Protein AF-A0AA90QRW7-F1 (afdb_monomer)

Sequence (206 aa):
MTIEFDPIDYAQQLESAGVARNQADVHAKALNEVASEGVSTSDRLQMKNDLQCDIHQSEERLTAQIDLAKTKLGAELQTFRAESSAKIDLLDAKIEGFRTDLSAKIDRVRTDLSAKIGLLDAKGEGVRIDLTAKIDGVRIDLTAKIDGLRADLTAKIDGLRADLNAKIEIMAADLRSVKD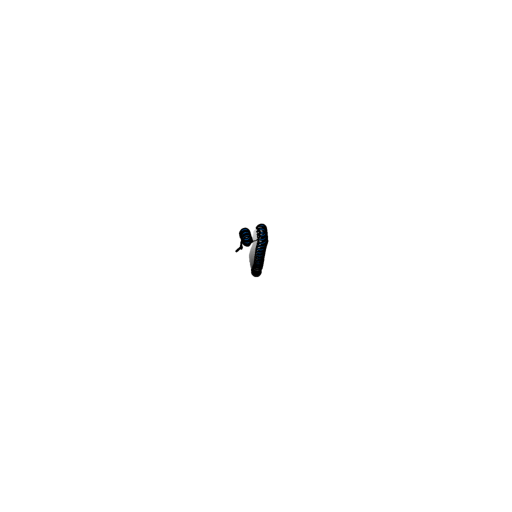ALAMHRWVLGLLIVMNGAILARVYFP

Nearest PDB structures (foldseek):
  3ja6-assembly1_H  TM=4.638E-01  e=7.352E+00  Escherichia coli

Mean predicted aligned error: 12.42 Å

Structure (mmCIF, N/CA/C/O backbone):
data_AF-A0AA90QRW7-F1
#
_entry.id   AF-A0AA90QRW7-F1
#
loop_
_atom_site.group_PDB
_atom_site.id
_atom_site.type_symbol
_atom_site.label_atom_id
_atom_site.label_alt_id
_atom_site.label_comp_id
_atom_site.label_asym_id
_atom_site.label_entity_id
_atom_site.label_seq_id
_atom_site.pdbx_PDB_ins_code
_atom_site.Cartn_x
_atom_site.Cartn_y
_atom_site.Cartn_z
_atom_site.occupancy
_atom_site.B_iso_or_equiv
_atom_site.auth_seq_id
_atom_site.auth_comp_id
_atom_site.auth_asym_id
_atom_site.auth_atom_id
_atom_site.pdbx_PDB_model_num
ATOM 1 N N . MET A 1 1 ? -54.671 2.414 87.721 1.00 38.94 1 MET A N 1
ATOM 2 C CA . MET A 1 1 ? -55.568 2.929 88.776 1.00 38.94 1 MET A CA 1
ATOM 3 C C . MET A 1 1 ? -55.065 2.313 90.067 1.00 38.94 1 MET A C 1
ATOM 5 O O . MET A 1 1 ? -55.411 1.182 90.369 1.00 38.94 1 MET A O 1
ATOM 9 N N . THR A 1 2 ? -54.101 2.963 90.712 1.00 47.19 2 THR A N 1
ATOM 10 C CA . THR A 1 2 ? -53.507 2.477 91.960 1.00 47.19 2 THR A CA 1
ATOM 11 C C . THR A 1 2 ? -54.521 2.710 93.069 1.00 47.19 2 THR A C 1
ATOM 13 O O . THR A 1 2 ? -54.927 3.843 93.311 1.00 47.19 2 THR A O 1
ATOM 16 N N . ILE A 1 3 ? -55.004 1.630 93.677 1.00 57.88 3 ILE A N 1
ATOM 17 C CA . ILE A 1 3 ? -55.820 1.713 94.886 1.00 57.88 3 ILE A CA 1
ATOM 18 C C . ILE A 1 3 ? -54.840 2.085 95.999 1.00 57.88 3 ILE A C 1
ATOM 20 O O . ILE A 1 3 ? -54.064 1.244 96.443 1.00 57.88 3 ILE A O 1
ATOM 24 N N . GLU A 1 4 ? -54.798 3.362 96.365 1.00 65.44 4 GLU A N 1
ATOM 25 C CA . GLU A 1 4 ? -53.987 3.845 97.481 1.00 65.44 4 GLU A CA 1
ATOM 26 C C . GLU A 1 4 ? -54.641 3.351 98.777 1.00 65.44 4 GLU A C 1
ATOM 28 O O . GLU A 1 4 ? -55.759 3.740 99.113 1.00 65.44 4 GLU A O 1
ATOM 33 N N . PHE A 1 5 ? -53.993 2.405 99.455 1.00 78.56 5 PHE A N 1
ATOM 34 C CA . PHE A 1 5 ? -54.434 1.940 100.764 1.00 78.56 5 PHE A CA 1
ATOM 35 C C . PHE A 1 5 ? -54.067 3.003 101.803 1.00 78.56 5 PHE A C 1
ATOM 37 O O . PHE A 1 5 ? -52.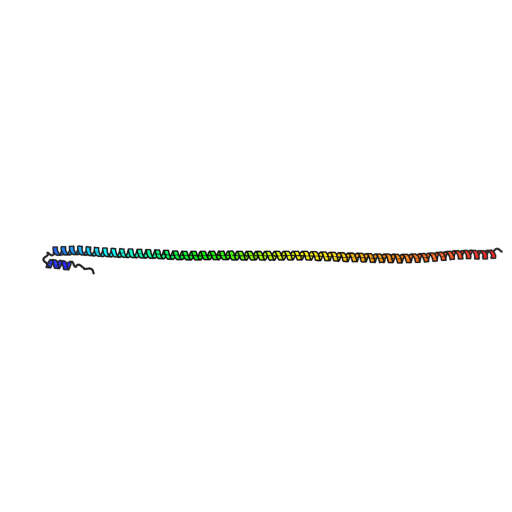882 3.253 102.006 1.00 78.56 5 PHE A O 1
ATOM 44 N N . ASP A 1 6 ? -55.062 3.625 102.443 1.00 85.00 6 ASP A N 1
ATOM 45 C CA . ASP A 1 6 ? -54.847 4.578 103.537 1.00 85.00 6 ASP A CA 1
ATOM 46 C C . ASP A 1 6 ? -54.775 3.827 104.883 1.00 85.00 6 ASP A C 1
ATOM 48 O O . ASP A 1 6 ? -55.803 3.363 105.396 1.00 85.00 6 ASP A O 1
ATOM 52 N N . PRO A 1 7 ? -53.579 3.680 105.485 1.00 82.00 7 PRO A N 1
ATOM 53 C CA . PRO A 1 7 ? -53.414 2.918 106.718 1.00 82.00 7 PRO A CA 1
ATOM 54 C C . PRO A 1 7 ? -54.059 3.620 107.916 1.00 82.00 7 PRO A C 1
ATOM 56 O O . PRO A 1 7 ? -54.413 2.960 108.892 1.00 82.00 7 PRO A O 1
ATOM 59 N N . ILE A 1 8 ? -54.197 4.948 107.860 1.00 83.19 8 ILE A N 1
ATOM 60 C CA . ILE A 1 8 ? -54.691 5.766 108.969 1.00 83.19 8 ILE A CA 1
ATOM 61 C C . ILE A 1 8 ? -56.209 5.618 109.072 1.00 83.19 8 ILE A C 1
ATOM 63 O O . ILE A 1 8 ? -56.720 5.318 110.153 1.00 83.19 8 ILE A O 1
ATOM 67 N N . ASP A 1 9 ? -56.921 5.750 107.953 1.00 85.25 9 ASP A N 1
ATOM 68 C CA . ASP A 1 9 ? -58.375 5.553 107.907 1.00 85.25 9 ASP A CA 1
ATOM 69 C C . ASP A 1 9 ? -58.764 4.106 108.269 1.00 85.25 9 ASP A C 1
ATOM 71 O O . ASP A 1 9 ? -59.741 3.870 108.989 1.00 85.25 9 ASP A O 1
ATOM 75 N N . TYR A 1 10 ? -57.963 3.120 107.848 1.00 84.50 10 TYR A N 1
ATOM 76 C CA . TYR A 1 10 ? -58.185 1.713 108.192 1.00 84.50 10 TYR A CA 1
ATOM 77 C C . TYR A 1 10 ? -57.952 1.413 109.686 1.00 84.50 10 TYR A C 1
ATOM 79 O O . TYR A 1 10 ? -58.742 0.691 110.302 1.00 84.50 10 TYR A O 1
ATOM 87 N N . ALA A 1 11 ? -56.919 2.000 110.304 1.00 84.50 11 ALA A N 1
ATOM 88 C CA . ALA A 1 11 ? -56.689 1.885 111.747 1.00 84.50 11 ALA A CA 1
ATOM 89 C C . ALA A 1 11 ? -57.861 2.473 112.559 1.00 84.50 11 ALA A C 1
ATOM 91 O O . ALA A 1 11 ? -58.335 1.844 113.507 1.00 84.50 11 ALA A O 1
ATOM 92 N N . GLN A 1 12 ? -58.398 3.628 112.143 1.00 84.94 12 GLN A N 1
ATOM 93 C CA . GLN A 1 12 ? -59.544 4.272 112.799 1.00 84.94 12 GLN A CA 1
ATOM 94 C C . GLN A 1 12 ? -60.832 3.438 112.711 1.00 84.94 12 GLN A C 1
ATOM 96 O O . GLN A 1 12 ? -61.592 3.367 113.682 1.00 84.94 12 GLN A O 1
ATOM 101 N N . GLN A 1 13 ? -61.086 2.765 111.584 1.00 84.69 13 GLN A N 1
ATOM 102 C CA . GLN A 1 13 ? -62.227 1.850 111.460 1.00 84.69 13 GLN A CA 1
ATOM 103 C C . GLN A 1 13 ? -62.108 0.630 112.383 1.00 84.69 13 GLN A C 1
ATOM 105 O O . GLN A 1 13 ? -63.104 0.221 112.980 1.00 84.69 13 GLN A O 1
ATOM 110 N N . LEU A 1 14 ? -60.905 0.071 112.548 1.00 82.81 14 LEU A N 1
ATOM 111 C CA . LEU A 1 14 ? -60.665 -1.044 113.471 1.00 82.81 14 LEU A CA 1
ATOM 112 C C . LEU A 1 14 ? -60.851 -0.630 114.939 1.00 82.81 14 LEU A C 1
ATOM 114 O O . LEU A 1 14 ? -61.474 -1.369 115.704 1.00 82.81 14 LEU A O 1
ATOM 118 N N . GLU A 1 15 ? -60.386 0.564 115.321 1.00 84.50 15 GLU A N 1
ATOM 119 C CA . GLU A 1 15 ? -60.651 1.143 116.648 1.00 84.50 15 GLU A CA 1
ATOM 120 C C . GLU A 1 15 ? -62.156 1.335 116.894 1.00 84.50 15 GLU A C 1
ATOM 122 O O . GLU A 1 15 ? -62.671 0.964 117.950 1.00 84.50 15 GLU A O 1
ATOM 127 N N . SER A 1 16 ? -62.881 1.842 115.889 1.00 83.69 16 SER A N 1
ATOM 128 C CA . SER A 1 16 ? -64.340 2.043 115.928 1.00 83.69 16 SER A CA 1
ATOM 129 C C . SER A 1 16 ? -65.122 0.729 116.061 1.00 83.69 16 SER A C 1
ATOM 131 O O . SER A 1 16 ? -66.228 0.712 116.599 1.00 83.69 16 SER A O 1
ATOM 133 N N . ALA A 1 17 ? -64.542 -0.379 115.592 1.00 83.06 17 ALA A N 1
ATOM 134 C CA . ALA A 1 17 ? -65.088 -1.729 115.693 1.00 83.06 17 ALA A CA 1
ATOM 135 C C . ALA A 1 17 ? -64.706 -2.459 117.002 1.00 83.06 17 ALA A C 1
ATOM 137 O O . ALA A 1 17 ? -65.090 -3.614 117.187 1.00 83.06 17 ALA A O 1
ATOM 138 N N . GLY A 1 18 ? -63.983 -1.802 117.922 1.00 79.88 18 GLY A N 1
ATOM 139 C CA . GLY A 1 18 ? -63.658 -2.327 119.256 1.00 79.88 18 GLY A CA 1
ATOM 140 C C . GLY A 1 18 ? -62.278 -2.982 119.396 1.00 79.88 18 GLY A C 1
ATOM 141 O O . GLY A 1 18 ? -62.009 -3.601 120.426 1.00 79.88 18 GLY A O 1
ATOM 142 N N . VAL A 1 19 ? -61.395 -2.857 118.399 1.00 84.50 19 VAL A N 1
ATOM 143 C CA . VAL A 1 19 ? -60.000 -3.324 118.481 1.00 84.50 19 VAL A CA 1
ATOM 144 C C . VAL A 1 19 ? -59.164 -2.304 119.260 1.00 84.50 19 VAL A C 1
ATOM 146 O O . VAL A 1 19 ? -59.289 -1.099 119.054 1.00 84.50 19 VAL A O 1
ATOM 149 N N . ALA A 1 20 ? -58.296 -2.759 120.169 1.00 83.50 20 ALA A N 1
ATOM 150 C CA . ALA A 1 20 ? -57.430 -1.854 120.924 1.00 83.50 20 ALA A CA 1
ATOM 151 C C . ALA A 1 20 ? -56.498 -1.073 119.979 1.00 83.50 20 ALA A C 1
ATOM 153 O O . ALA A 1 20 ? -55.920 -1.651 119.062 1.00 83.50 20 ALA A O 1
ATOM 154 N N . ARG A 1 21 ? -56.312 0.227 120.230 1.00 79.62 21 ARG A N 1
ATOM 155 C CA . ARG A 1 21 ? -55.524 1.166 119.402 1.00 79.62 21 ARG A CA 1
ATOM 156 C C . ARG A 1 21 ? -54.162 0.630 118.951 1.00 79.62 21 ARG A C 1
ATOM 158 O O . ARG A 1 21 ? -53.794 0.722 117.788 1.00 79.62 21 ARG A O 1
ATOM 165 N N . ASN A 1 22 ? -53.440 -0.021 119.858 1.00 81.69 22 ASN A N 1
ATOM 166 C CA . ASN A 1 22 ? -52.154 -0.655 119.562 1.00 81.69 22 ASN A CA 1
ATOM 167 C C . ASN A 1 22 ? -52.259 -1.857 118.602 1.00 81.69 22 ASN A C 1
ATOM 169 O O . ASN A 1 22 ? -51.339 -2.096 117.830 1.00 81.69 22 ASN A O 1
ATOM 173 N N . GLN A 1 23 ? -53.349 -2.624 118.647 1.00 82.88 23 GLN A N 1
ATOM 174 C CA . GLN A 1 23 ? -53.605 -3.742 117.737 1.00 82.88 23 GLN A CA 1
ATOM 175 C C . GLN A 1 23 ? -54.121 -3.254 116.378 1.00 82.88 23 GLN A C 1
ATOM 177 O O . GLN A 1 23 ? -53.723 -3.805 115.352 1.00 82.88 23 GLN A O 1
ATOM 182 N N . ALA A 1 24 ? -54.947 -2.202 116.363 1.00 84.69 24 ALA A N 1
ATOM 183 C CA . ALA A 1 24 ? -55.432 -1.562 115.142 1.00 84.69 24 ALA A CA 1
ATOM 184 C C . ALA A 1 24 ? -54.274 -0.995 114.299 1.00 84.69 24 ALA A C 1
ATOM 186 O O . ALA A 1 24 ? -54.193 -1.293 113.107 1.00 84.69 24 ALA A O 1
ATOM 187 N N . ASP A 1 25 ? -53.317 -0.301 114.929 1.00 83.50 25 ASP A N 1
ATOM 188 C CA . ASP A 1 25 ? -52.099 0.199 114.271 1.00 83.50 25 ASP A CA 1
ATOM 189 C C . ASP A 1 25 ? -51.227 -0.932 113.704 1.00 83.50 25 ASP A C 1
ATOM 191 O O . ASP A 1 25 ? -50.714 -0.835 112.588 1.00 83.50 25 ASP A O 1
ATOM 195 N N . VAL A 1 26 ? -51.058 -2.034 114.445 1.00 84.69 26 VAL A N 1
ATOM 196 C CA . VAL A 1 26 ? -50.260 -3.183 113.982 1.00 84.69 26 VAL A CA 1
ATOM 197 C C . VAL A 1 26 ? -50.920 -3.864 112.780 1.00 84.69 26 VAL A C 1
ATOM 199 O O . VAL A 1 26 ? -50.224 -4.208 111.825 1.00 84.69 26 VAL A O 1
ATOM 202 N N . HIS A 1 27 ? -52.248 -4.018 112.783 1.00 83.94 27 HIS A N 1
ATOM 203 C CA . HIS A 1 27 ? -52.994 -4.575 111.650 1.00 83.94 27 HIS A CA 1
ATOM 204 C C . HIS A 1 27 ? -52.943 -3.663 110.423 1.00 83.94 27 HIS A C 1
ATOM 206 O O . HIS A 1 27 ? -52.698 -4.147 109.320 1.00 83.94 27 HIS A O 1
ATOM 212 N N . ALA A 1 28 ? -53.141 -2.356 110.602 1.00 84.75 28 ALA A N 1
ATOM 213 C CA . ALA A 1 28 ? -53.062 -1.391 109.513 1.00 84.75 28 ALA A CA 1
ATOM 214 C C . ALA A 1 28 ? -51.662 -1.332 108.900 1.00 84.75 28 ALA A C 1
ATOM 216 O O . ALA A 1 28 ? -51.520 -1.322 107.679 1.00 84.75 28 ALA A O 1
ATOM 217 N N . LYS A 1 29 ? -50.622 -1.381 109.737 1.00 83.81 29 LYS A N 1
ATOM 218 C CA . LYS A 1 29 ? -49.233 -1.423 109.287 1.00 83.81 29 LYS A CA 1
ATOM 219 C C . LYS A 1 29 ? -48.909 -2.711 108.529 1.00 83.81 29 LYS A C 1
ATOM 221 O O . LYS A 1 29 ? -48.347 -2.626 107.445 1.00 83.81 29 LYS A O 1
ATOM 226 N N . ALA A 1 30 ? -49.299 -3.874 109.054 1.00 83.06 30 ALA A N 1
ATOM 227 C CA . ALA A 1 30 ? -49.069 -5.160 108.394 1.00 83.06 30 ALA A CA 1
ATOM 228 C C . ALA A 1 30 ? -49.803 -5.254 107.046 1.00 83.06 30 ALA A C 1
ATOM 230 O O . ALA A 1 30 ? -49.234 -5.724 106.064 1.00 83.06 30 ALA A O 1
ATOM 231 N N . LEU A 1 31 ? -51.048 -4.770 106.974 1.00 83.25 31 LEU A N 1
ATOM 232 C CA . LEU A 1 31 ? -51.805 -4.754 105.723 1.00 83.25 31 LEU A CA 1
ATOM 233 C C . LEU A 1 31 ? -51.220 -3.752 104.719 1.00 83.25 31 LEU A C 1
ATOM 235 O O . LEU A 1 31 ? -51.154 -4.069 103.538 1.00 83.25 31 LEU A O 1
ATOM 239 N N . ASN A 1 32 ? -50.751 -2.584 105.174 1.00 83.75 32 ASN A N 1
ATOM 240 C CA . ASN A 1 32 ? -50.067 -1.606 104.325 1.00 83.75 32 ASN A CA 1
ATOM 241 C C . ASN A 1 32 ? -48.745 -2.151 103.766 1.00 83.75 32 ASN A C 1
ATOM 243 O O . ASN A 1 32 ? -48.423 -1.936 102.602 1.00 83.75 32 A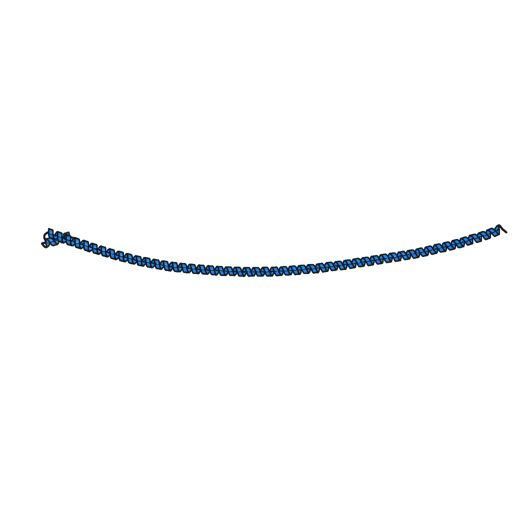SN A O 1
ATOM 247 N N . GLU A 1 33 ? -47.978 -2.875 104.578 1.00 80.62 33 GLU A N 1
ATOM 248 C CA . GLU A 1 33 ? -46.719 -3.504 104.168 1.00 80.62 33 GLU A CA 1
ATOM 249 C C . GLU A 1 33 ? -46.980 -4.587 103.107 1.00 80.62 33 GLU A C 1
ATOM 251 O O . GLU A 1 33 ? -46.402 -4.540 102.025 1.00 80.62 33 GLU A O 1
ATOM 256 N N . VAL A 1 34 ? -47.971 -5.457 103.330 1.00 81.06 34 VAL A N 1
ATOM 257 C CA . VAL A 1 34 ? -48.392 -6.473 102.348 1.00 81.06 34 VAL A CA 1
ATOM 258 C C . VAL A 1 34 ? -48.989 -5.848 101.078 1.00 81.06 34 VAL A C 1
ATOM 260 O O . VAL A 1 34 ? -48.710 -6.312 99.972 1.00 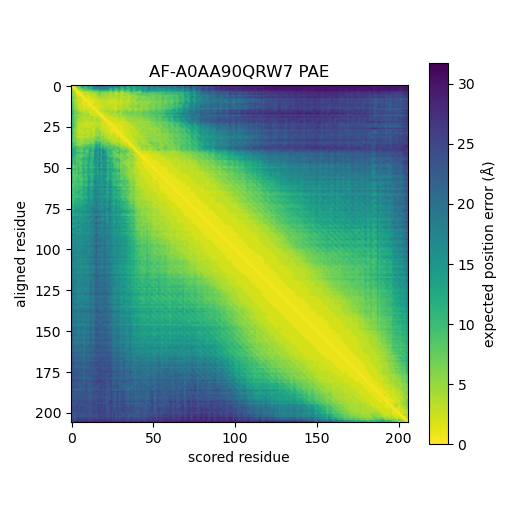81.06 34 VAL A O 1
ATOM 263 N N . ALA A 1 35 ? -49.801 -4.795 101.202 1.00 80.12 35 ALA A N 1
ATOM 264 C CA . ALA A 1 35 ? -50.406 -4.106 100.064 1.00 80.12 35 ALA A CA 1
ATOM 265 C C . ALA A 1 35 ? -49.353 -3.359 99.232 1.00 80.12 35 ALA A C 1
ATOM 267 O O . ALA A 1 35 ? -49.358 -3.467 98.008 1.00 80.12 35 ALA A O 1
ATOM 268 N N . SER A 1 36 ? -48.416 -2.656 99.872 1.00 76.81 36 SER A N 1
ATOM 269 C CA . SER A 1 36 ? -47.336 -1.936 99.188 1.00 76.81 36 SER A CA 1
ATOM 270 C C . SER A 1 36 ? -46.318 -2.878 98.533 1.00 76.81 36 SER A C 1
ATOM 272 O O . SER A 1 36 ? -45.927 -2.636 97.390 1.00 76.81 36 SER A O 1
ATOM 274 N N . GLU A 1 37 ? -45.946 -3.992 99.175 1.00 78.94 37 GLU A N 1
ATOM 275 C CA . GLU A 1 37 ? -45.102 -5.027 98.560 1.00 78.94 37 GLU A CA 1
ATOM 276 C C . GLU A 1 37 ? -45.814 -5.745 97.408 1.00 78.94 37 GLU A C 1
ATOM 278 O O . GLU A 1 37 ? -45.202 -5.994 96.366 1.00 78.94 37 GLU A O 1
ATOM 283 N N . GLY A 1 38 ? -47.105 -6.056 97.558 1.00 75.81 38 GLY A N 1
ATOM 284 C CA . GLY A 1 38 ? -47.919 -6.689 96.520 1.00 75.81 38 GLY A CA 1
ATOM 285 C C . GLY A 1 38 ? -48.100 -5.799 95.287 1.00 75.81 38 GLY A C 1
ATOM 286 O O . GLY A 1 38 ? -47.881 -6.257 94.163 1.00 75.81 38 GLY A O 1
ATOM 287 N N . VAL A 1 39 ? -48.427 -4.518 95.494 1.00 76.94 39 VAL A N 1
ATOM 288 C CA . VAL A 1 39 ? -48.550 -3.512 94.423 1.00 76.94 39 VAL A CA 1
ATOM 289 C C . VAL A 1 39 ? -47.196 -3.274 93.746 1.00 76.94 39 VAL A C 1
ATOM 291 O O . VAL A 1 39 ? -47.106 -3.395 92.528 1.00 76.94 39 VAL A O 1
ATOM 294 N N . SER A 1 40 ? -46.115 -3.076 94.509 1.00 80.19 40 SER A N 1
ATOM 295 C CA . SER A 1 40 ? -44.753 -2.908 93.968 1.00 80.19 40 SER A CA 1
ATOM 296 C C . SER A 1 40 ? -44.274 -4.136 93.182 1.00 80.19 40 SER A C 1
ATOM 298 O O . SER A 1 40 ? -43.641 -4.021 92.130 1.00 80.19 40 SER A O 1
ATOM 300 N N . THR A 1 41 ? -44.616 -5.342 93.643 1.00 83.88 41 THR A N 1
ATOM 301 C CA . THR A 1 41 ? -44.289 -6.584 92.931 1.00 83.88 41 THR A CA 1
ATOM 302 C C . THR A 1 41 ? -45.068 -6.711 91.624 1.00 83.88 41 THR A C 1
ATOM 304 O O . THR A 1 41 ? -44.489 -7.147 90.626 1.00 83.88 41 THR A O 1
ATOM 307 N N . SER A 1 42 ? -46.342 -6.310 91.610 1.00 86.56 42 SER A N 1
ATOM 308 C CA . SER A 1 42 ? -47.176 -6.279 90.405 1.00 86.56 42 SER A CA 1
ATOM 309 C C . SER A 1 42 ? -46.652 -5.271 89.380 1.00 86.56 42 SER A C 1
ATOM 311 O O . SER A 1 42 ? -46.424 -5.648 88.233 1.00 86.56 42 SER A O 1
ATOM 313 N N . ASP A 1 43 ? -46.372 -4.033 89.792 1.00 88.38 43 ASP A N 1
ATOM 314 C CA . ASP A 1 43 ? -45.832 -2.987 88.913 1.00 88.38 43 ASP A CA 1
ATOM 315 C C . ASP A 1 43 ? -44.469 -3.396 88.337 1.00 88.38 43 ASP A C 1
ATOM 317 O O . ASP A 1 43 ? -44.206 -3.248 87.142 1.00 88.38 43 ASP A O 1
ATOM 321 N N . ARG A 1 44 ? -43.610 -4.013 89.161 1.00 89.56 44 ARG A N 1
ATOM 322 C CA . ARG A 1 44 ? -42.316 -4.553 88.722 1.00 89.56 44 ARG A CA 1
ATOM 323 C C . ARG A 1 44 ? -42.469 -5.699 87.719 1.00 89.56 44 ARG A C 1
ATOM 325 O O . ARG A 1 44 ? -41.663 -5.803 86.795 1.00 89.56 44 ARG A O 1
ATOM 332 N N . LEU A 1 45 ? -43.457 -6.578 87.895 1.00 90.25 45 LEU A N 1
ATOM 333 C CA . LEU A 1 45 ? -43.763 -7.652 86.941 1.00 90.25 45 LEU A CA 1
ATOM 334 C C . LEU A 1 45 ? -44.301 -7.093 85.624 1.00 90.25 45 LEU A C 1
ATOM 336 O O . LEU A 1 45 ? -43.890 -7.554 84.561 1.00 90.25 45 LEU A O 1
ATOM 340 N N . GLN A 1 46 ? -45.176 -6.095 85.696 1.00 91.25 46 GLN A N 1
ATOM 341 C CA . GLN A 1 46 ? -45.761 -5.445 84.532 1.00 91.25 46 GLN A CA 1
ATOM 342 C C . GLN A 1 46 ? -44.682 -4.732 83.712 1.00 91.25 46 GLN A C 1
ATOM 344 O O . GLN A 1 46 ? -44.505 -5.044 82.540 1.00 91.25 46 GLN A O 1
ATOM 349 N N . MET A 1 47 ? -43.840 -3.928 84.364 1.00 91.19 47 MET A N 1
ATOM 350 C CA . MET A 1 47 ? -42.690 -3.280 83.731 1.00 91.19 47 MET A CA 1
ATOM 351 C C . MET A 1 47 ? -41.690 -4.284 83.140 1.00 91.19 47 MET A C 1
ATOM 353 O O . MET A 1 47 ? -41.118 -4.040 82.079 1.00 91.19 47 MET A O 1
ATOM 357 N N . LYS A 1 48 ? -41.477 -5.436 83.793 1.00 94.50 48 LYS A N 1
ATOM 358 C CA . LYS A 1 48 ? -40.639 -6.507 83.237 1.00 94.50 48 LYS A CA 1
ATOM 359 C C . LYS A 1 48 ? -41.250 -7.093 81.962 1.00 94.50 48 LYS A C 1
ATOM 361 O O . LYS A 1 48 ? -40.516 -7.304 81.001 1.00 94.50 48 LYS A O 1
ATOM 366 N N . ASN A 1 49 ? -42.555 -7.360 81.955 1.00 94.31 49 ASN A N 1
ATOM 367 C CA . ASN A 1 49 ? -43.251 -7.883 80.780 1.00 94.31 49 ASN A CA 1
ATOM 368 C C . ASN A 1 49 ? -43.240 -6.874 79.625 1.00 94.31 49 ASN A C 1
ATOM 370 O O . ASN A 1 49 ? -42.983 -7.276 78.494 1.00 94.31 49 ASN A O 1
ATOM 374 N N . ASP A 1 50 ? -43.442 -5.586 79.912 1.00 96.00 50 ASP A N 1
ATOM 375 C CA . ASP A 1 50 ? -43.400 -4.511 78.915 1.00 96.00 50 ASP A CA 1
ATOM 376 C C . ASP A 1 50 ? -42.004 -4.400 78.287 1.00 96.00 50 ASP A C 1
ATOM 378 O O . ASP A 1 50 ? -41.872 -4.471 77.069 1.00 96.00 50 ASP A O 1
ATOM 382 N N . LEU A 1 51 ? -40.941 -4.364 79.103 1.00 95.69 51 LEU A N 1
ATOM 383 C CA . LEU A 1 51 ? -39.557 -4.385 78.609 1.00 95.69 51 LEU A CA 1
ATOM 384 C C . LEU A 1 51 ? -39.253 -5.634 77.776 1.00 95.69 51 LEU A C 1
ATOM 386 O O . LEU A 1 51 ? -38.542 -5.562 76.779 1.00 95.69 51 LEU A O 1
ATOM 390 N N . GLN A 1 52 ? -39.766 -6.792 78.185 1.00 97.12 52 GLN A N 1
ATOM 391 C CA . GLN A 1 52 ? -39.558 -8.042 77.462 1.00 97.12 52 GLN A CA 1
ATOM 392 C C . GLN A 1 52 ? -40.301 -8.039 76.114 1.00 97.12 52 GLN A C 1
ATOM 394 O O . GLN A 1 52 ? -39.773 -8.555 75.129 1.00 97.12 52 GLN A O 1
ATOM 399 N N . CYS A 1 53 ? -41.477 -7.408 76.053 1.00 96.62 53 CYS A N 1
ATOM 400 C CA . CYS A 1 53 ? -42.218 -7.156 74.819 1.00 96.62 53 CYS A CA 1
ATOM 401 C C . CYS A 1 53 ? -41.451 -6.192 73.897 1.00 96.62 53 CYS A C 1
ATOM 403 O O . CYS A 1 53 ? -41.224 -6.513 72.730 1.00 96.62 53 CYS A O 1
ATOM 405 N N . ASP A 1 54 ? -40.969 -5.068 74.432 1.00 96.94 54 ASP A N 1
ATOM 406 C CA . ASP A 1 54 ? -40.189 -4.071 73.691 1.00 96.94 54 ASP A CA 1
ATOM 407 C C . ASP A 1 54 ? -38.890 -4.665 73.128 1.00 96.94 54 ASP A C 1
ATOM 409 O O . ASP A 1 54 ? -38.536 -4.414 71.972 1.00 96.94 54 ASP A O 1
ATOM 413 N N . ILE A 1 55 ? -38.188 -5.489 73.918 1.00 97.31 55 ILE A N 1
ATOM 414 C CA . ILE A 1 55 ? -36.989 -6.211 73.473 1.00 97.31 55 ILE A CA 1
ATOM 415 C C . ILE A 1 55 ? -37.342 -7.118 72.296 1.00 97.31 55 ILE A C 1
ATOM 417 O O . ILE A 1 55 ? -36.720 -6.977 71.242 1.00 97.31 55 ILE A O 1
ATOM 421 N N . HIS A 1 56 ? -38.366 -7.967 72.426 1.00 97.12 56 HIS A N 1
ATOM 422 C CA . HIS A 1 56 ? -38.803 -8.848 71.340 1.00 97.12 56 HIS A CA 1
ATOM 423 C C . HIS A 1 56 ? -39.158 -8.069 70.071 1.00 97.12 56 HIS A C 1
ATOM 425 O O . HIS A 1 56 ? -38.682 -8.399 68.985 1.00 97.12 56 HIS A O 1
ATOM 431 N N . GLN A 1 57 ? -39.923 -6.985 70.200 1.00 97.75 57 GLN A N 1
ATOM 432 C CA . GLN A 1 57 ? -40.300 -6.156 69.060 1.00 97.75 57 GLN A CA 1
ATOM 433 C C . GLN A 1 57 ? -39.076 -5.490 68.410 1.00 97.75 57 GLN A C 1
ATOM 435 O O . GLN A 1 57 ? -38.992 -5.358 67.184 1.00 97.75 57 GLN A O 1
ATOM 440 N N . SER A 1 58 ? -38.096 -5.075 69.217 1.00 97.06 58 SER A N 1
ATOM 441 C CA . SER A 1 58 ? -36.851 -4.499 68.715 1.00 97.06 58 SER A CA 1
ATOM 442 C C . SER A 1 58 ? -35.985 -5.528 67.977 1.00 97.06 58 SER A C 1
ATOM 444 O O . SER A 1 58 ? -35.439 -5.199 66.922 1.00 97.06 58 SER A O 1
ATOM 446 N N . GLU A 1 59 ? -35.910 -6.768 68.471 1.00 97.88 59 GLU A N 1
ATOM 447 C CA . GLU A 1 59 ? -35.191 -7.883 67.844 1.00 97.88 59 GLU A CA 1
ATOM 448 C C . GLU A 1 59 ? -35.826 -8.280 66.508 1.00 97.88 59 GLU A C 1
ATOM 450 O O . GLU A 1 59 ? -35.118 -8.435 65.508 1.00 97.88 59 GLU A O 1
ATOM 455 N N . GLU A 1 60 ? -37.158 -8.364 66.452 1.00 97.56 60 GLU A N 1
ATOM 456 C CA . GLU A 1 60 ? -37.899 -8.605 65.210 1.00 97.56 60 GLU A CA 1
ATOM 457 C C . GLU A 1 60 ? -37.634 -7.498 64.184 1.00 97.56 60 GLU A C 1
ATOM 459 O O . GLU A 1 60 ? -37.321 -7.774 63.022 1.00 97.56 60 GLU A O 1
ATOM 464 N N . ARG A 1 61 ? -37.677 -6.229 64.614 1.00 98.12 61 ARG A N 1
ATOM 465 C CA . ARG A 1 61 ? -37.395 -5.083 63.740 1.00 98.12 61 ARG A CA 1
ATOM 466 C C . ARG A 1 61 ? -35.960 -5.101 63.213 1.00 98.12 61 ARG A C 1
ATOM 468 O O . ARG A 1 61 ? -35.749 -4.818 62.034 1.00 98.12 61 ARG A O 1
ATOM 475 N N . LEU A 1 62 ? -34.976 -5.399 64.063 1.00 98.25 62 LEU A N 1
ATOM 476 C CA . LEU A 1 62 ? -33.571 -5.484 63.657 1.00 98.25 62 LEU A CA 1
ATOM 477 C C . LEU A 1 62 ? -33.348 -6.636 62.676 1.00 98.25 62 LEU A C 1
ATOM 479 O O . LEU A 1 62 ? -32.693 -6.437 61.656 1.00 98.25 62 LEU A O 1
ATOM 483 N N . THR A 1 63 ? -33.947 -7.798 62.933 1.00 98.06 63 THR A N 1
ATOM 484 C CA . THR A 1 63 ? -33.882 -8.958 62.033 1.00 98.06 63 THR A CA 1
ATOM 485 C C . THR A 1 63 ? -34.463 -8.612 60.663 1.00 98.06 63 THR A C 1
ATOM 487 O O . THR A 1 63 ? -33.794 -8.791 59.646 1.00 98.06 63 THR A O 1
ATOM 490 N N . ALA A 1 64 ? -35.645 -7.988 60.629 1.00 97.56 64 ALA A N 1
ATOM 491 C CA . ALA A 1 64 ? -36.273 -7.547 59.386 1.00 97.56 64 ALA A CA 1
ATOM 492 C C . ALA A 1 64 ? -35.417 -6.522 58.619 1.00 97.56 64 ALA A C 1
ATOM 494 O O . ALA A 1 64 ? -35.308 -6.594 57.394 1.00 97.56 64 ALA A O 1
ATOM 495 N N . GLN A 1 65 ? -34.779 -5.574 59.316 1.00 98.31 65 GLN A N 1
ATOM 496 C CA . GLN A 1 65 ? -33.879 -4.605 58.681 1.00 98.31 65 GLN A CA 1
ATOM 497 C C . GLN A 1 65 ? -32.607 -5.259 58.133 1.00 98.31 65 GLN A C 1
ATOM 499 O O . GLN A 1 65 ? -32.160 -4.886 57.048 1.00 98.31 65 GLN A O 1
ATOM 504 N N . ILE A 1 66 ? -32.038 -6.234 58.844 1.00 98.38 66 ILE A N 1
ATOM 505 C CA . ILE A 1 66 ? -30.866 -6.991 58.390 1.00 98.38 66 ILE A CA 1
ATOM 506 C C . ILE A 1 66 ? -31.207 -7.792 57.131 1.00 98.38 66 ILE A C 1
ATOM 508 O O . ILE A 1 66 ? -30.455 -7.742 56.156 1.00 98.38 66 ILE A O 1
ATOM 512 N N . ASP A 1 67 ? -32.353 -8.472 57.106 1.00 98.19 67 ASP A N 1
ATOM 513 C CA . ASP A 1 67 ? -32.798 -9.235 55.938 1.00 98.19 67 ASP A CA 1
ATOM 514 C C . ASP A 1 67 ? -33.096 -8.323 54.743 1.00 98.19 67 ASP A C 1
ATOM 516 O O . ASP A 1 67 ? -32.690 -8.609 53.610 1.00 98.19 67 ASP A O 1
ATOM 520 N N . LEU A 1 68 ? -33.727 -7.170 54.984 1.00 98.25 68 LEU A N 1
ATOM 521 C CA . LEU A 1 68 ? -33.952 -6.164 53.949 1.00 98.25 68 LEU A CA 1
ATOM 522 C C . LEU A 1 68 ? -32.628 -5.611 53.398 1.00 98.25 68 LEU A C 1
ATOM 524 O O . LEU A 1 68 ? -32.462 -5.476 52.186 1.00 98.25 68 LEU A O 1
ATOM 528 N N . ALA A 1 69 ? -31.656 -5.320 54.263 1.00 98.12 69 ALA A N 1
ATOM 529 C CA . ALA A 1 69 ? -30.341 -4.853 53.837 1.00 98.12 69 ALA A CA 1
ATOM 530 C C . ALA A 1 69 ? -29.599 -5.928 53.028 1.00 98.12 69 ALA A C 1
ATOM 532 O O . ALA A 1 69 ? -29.034 -5.631 51.975 1.00 98.12 69 ALA A O 1
ATOM 533 N N . LYS A 1 70 ? -29.644 -7.188 53.473 1.00 98.50 70 LYS A N 1
ATOM 534 C CA . LYS A 1 70 ? -29.014 -8.326 52.793 1.00 98.50 70 LYS A CA 1
ATOM 535 C C . LYS A 1 70 ? -29.611 -8.562 51.407 1.00 98.50 70 LYS A C 1
ATOM 537 O O . LYS A 1 70 ? -28.868 -8.769 50.450 1.00 98.50 70 LYS A O 1
ATOM 542 N N . THR A 1 71 ? -30.937 -8.506 51.289 1.00 98.12 71 THR A N 1
ATOM 543 C CA . THR A 1 71 ? -31.635 -8.659 50.003 1.00 98.12 71 THR A CA 1
ATOM 544 C C . THR A 1 71 ? -31.331 -7.499 49.060 1.00 98.12 71 THR A C 1
ATOM 546 O O . THR A 1 71 ? -30.977 -7.739 47.904 1.00 98.12 71 THR A O 1
ATOM 549 N N . LYS A 1 72 ? -31.367 -6.255 49.553 1.00 98.44 72 LYS A N 1
ATOM 550 C CA . LYS A 1 72 ? -31.035 -5.067 48.758 1.00 98.44 72 LYS A CA 1
ATOM 551 C C . LYS A 1 72 ? -29.590 -5.091 48.251 1.00 98.44 72 LYS A C 1
ATOM 553 O O . LYS A 1 72 ? -29.370 -4.926 47.055 1.00 98.44 72 LYS A O 1
ATOM 558 N N . LEU A 1 73 ? -28.620 -5.371 49.124 1.00 98.38 73 LEU A N 1
ATOM 559 C CA . LEU A 1 73 ? -27.209 -5.486 48.737 1.00 98.38 73 LEU A CA 1
ATOM 560 C C . LEU A 1 73 ? -26.973 -6.643 47.759 1.00 98.38 73 LEU A C 1
ATOM 562 O O . LEU A 1 73 ? -26.188 -6.508 46.823 1.00 98.38 73 LEU A O 1
ATOM 566 N N . GLY A 1 74 ? -27.670 -7.770 47.938 1.00 98.50 74 GLY A N 1
ATOM 567 C CA . GLY A 1 74 ? -27.624 -8.887 46.996 1.00 98.50 74 GLY A CA 1
ATOM 568 C C . GLY A 1 74 ? -28.099 -8.490 45.597 1.00 98.50 74 GLY A C 1
ATOM 569 O O . GLY A 1 74 ? -27.444 -8.831 44.611 1.00 98.50 74 GLY A O 1
ATOM 570 N N . ALA A 1 75 ? -29.192 -7.728 45.512 1.00 98.19 75 ALA A N 1
ATOM 571 C CA . ALA A 1 75 ? -29.719 -7.222 44.249 1.00 98.19 75 ALA A CA 1
ATOM 572 C C . ALA A 1 75 ? -28.768 -6.207 43.591 1.00 98.19 75 ALA A C 1
ATOM 574 O O . ALA A 1 75 ? -28.453 -6.341 42.411 1.00 98.19 75 ALA A O 1
ATOM 575 N N . GLU A 1 76 ? -28.249 -5.236 44.349 1.00 98.56 76 GLU A N 1
ATOM 576 C CA . GLU A 1 76 ? -27.294 -4.241 43.837 1.00 98.56 76 GLU A CA 1
ATOM 577 C C . GLU A 1 76 ? -26.005 -4.899 43.317 1.00 98.56 76 GLU A C 1
ATOM 579 O O . GLU A 1 76 ? -25.520 -4.551 42.240 1.00 98.56 76 GLU A O 1
ATOM 584 N N . LEU A 1 77 ? -25.488 -5.910 44.024 1.00 98.62 77 LEU A N 1
ATOM 585 C CA . LEU A 1 77 ? -24.311 -6.668 43.596 1.00 98.62 77 LEU A CA 1
ATOM 586 C C . LEU A 1 77 ? -24.569 -7.461 42.304 1.00 98.62 77 LEU A C 1
ATOM 588 O O . LEU A 1 77 ? -23.689 -7.539 41.442 1.00 98.62 77 LEU A O 1
ATOM 592 N N . GLN A 1 78 ? -25.757 -8.057 42.159 1.00 98.25 78 GLN A N 1
ATOM 593 C CA . GLN A 1 78 ? -26.142 -8.761 40.933 1.00 98.25 78 GLN A CA 1
ATOM 594 C C . GLN A 1 78 ? -26.243 -7.801 39.747 1.00 98.25 78 GLN A C 1
ATOM 596 O O . GLN A 1 78 ? -25.673 -8.090 38.694 1.00 98.25 78 GLN A O 1
ATOM 601 N N . THR A 1 79 ? -26.884 -6.645 39.929 1.00 98.44 79 THR A N 1
ATOM 602 C CA . THR A 1 79 ? -26.975 -5.602 38.899 1.00 98.44 79 THR A CA 1
ATOM 603 C C . THR A 1 79 ? -25.589 -5.108 38.496 1.00 98.44 79 THR A C 1
ATOM 605 O O . THR A 1 79 ? -25.255 -5.117 37.313 1.00 98.44 79 THR A O 1
ATOM 608 N N . PHE A 1 80 ? -24.730 -4.778 39.465 1.00 98.44 80 PHE A N 1
ATOM 609 C CA . PHE A 1 80 ? -23.360 -4.334 39.195 1.00 98.44 80 PHE A CA 1
ATOM 610 C C . PHE A 1 80 ? -22.549 -5.377 38.411 1.00 98.44 80 PHE A C 1
ATOM 612 O O . PHE A 1 80 ? -21.807 -5.041 37.481 1.00 98.44 80 PHE A O 1
ATOM 619 N N . ARG A 1 81 ? -22.694 -6.660 38.763 1.00 98.62 81 ARG A N 1
ATOM 620 C CA . ARG A 1 81 ? -22.028 -7.758 38.054 1.00 98.62 81 ARG A CA 1
ATOM 621 C C . ARG A 1 81 ? -22.540 -7.891 36.622 1.00 98.62 81 ARG A C 1
ATOM 623 O O . ARG A 1 81 ? -21.726 -8.061 35.719 1.00 98.62 81 ARG A O 1
ATOM 630 N N . ALA A 1 82 ? -23.852 -7.792 36.415 1.00 98.19 82 ALA A N 1
ATOM 631 C CA . ALA A 1 82 ? -24.458 -7.859 35.088 1.00 98.19 82 ALA A CA 1
ATOM 632 C C . ALA A 1 82 ? -23.987 -6.699 34.197 1.00 98.19 82 ALA A C 1
ATOM 634 O O . ALA A 1 82 ? -23.546 -6.925 33.072 1.00 98.19 82 ALA A O 1
ATOM 635 N N . GLU A 1 83 ? -23.989 -5.471 34.719 1.00 98.62 83 GLU A N 1
ATOM 636 C CA . GLU A 1 83 ? -23.487 -4.295 34.001 1.00 98.62 83 GLU A CA 1
ATOM 637 C C . GLU A 1 83 ? -21.998 -4.406 33.659 1.00 98.62 83 GLU A C 1
ATOM 639 O O . GLU A 1 83 ? -21.578 -4.035 32.562 1.00 98.62 83 GLU A O 1
ATOM 644 N N . SER A 1 84 ? -21.189 -4.919 34.588 1.00 98.50 84 SER A N 1
ATOM 645 C CA . SER A 1 84 ? -19.756 -5.119 34.359 1.00 98.50 84 SER A CA 1
ATOM 646 C C . SER A 1 84 ? -19.501 -6.183 33.293 1.00 98.50 84 SER A C 1
ATOM 648 O O . SER A 1 84 ? -18.687 -5.951 32.403 1.00 98.50 84 SER A O 1
ATOM 650 N N . SER A 1 85 ? -20.233 -7.302 33.332 1.00 98.50 85 SER A N 1
ATOM 651 C CA . SER A 1 85 ? -20.170 -8.340 32.296 1.00 98.50 85 SER A CA 1
ATOM 652 C C . SER A 1 85 ? -20.519 -7.765 30.925 1.00 98.50 85 SER A C 1
ATOM 654 O O . SER A 1 85 ? -19.740 -7.898 29.991 1.00 98.50 85 SER A O 1
ATOM 656 N N . ALA A 1 86 ? -21.620 -7.014 30.828 1.00 98.50 86 ALA A N 1
ATOM 657 C CA . ALA A 1 86 ? -22.039 -6.397 29.572 1.00 98.50 86 ALA A CA 1
ATOM 658 C C . ALA A 1 86 ? -21.007 -5.391 29.026 1.00 98.50 86 ALA A C 1
ATOM 660 O O . ALA A 1 86 ? -20.815 -5.284 27.814 1.00 98.50 86 ALA A O 1
ATOM 661 N N . LYS A 1 87 ? -20.321 -4.643 29.902 1.00 98.69 87 LYS A N 1
ATOM 662 C CA . LYS A 1 87 ? -19.231 -3.740 29.493 1.00 98.69 87 LYS A CA 1
ATOM 663 C C . LYS A 1 87 ? -18.010 -4.502 28.985 1.00 98.69 87 LYS A C 1
ATOM 665 O O . LYS A 1 87 ? -17.394 -4.033 28.031 1.00 98.69 87 LYS A O 1
ATOM 670 N N . ILE A 1 88 ? -17.667 -5.633 29.601 1.00 98.62 88 ILE A N 1
ATOM 671 C CA . ILE A 1 88 ? -16.581 -6.507 29.138 1.00 98.62 88 ILE A CA 1
ATOM 672 C C . ILE A 1 88 ? -16.924 -7.055 27.750 1.00 98.62 88 ILE A C 1
ATOM 674 O O . ILE A 1 88 ? -16.154 -6.829 26.821 1.00 98.62 88 ILE A O 1
ATOM 678 N N . ASP A 1 89 ? -18.124 -7.612 27.570 1.00 98.56 89 ASP A N 1
ATOM 679 C CA . ASP A 1 89 ? -18.578 -8.149 26.280 1.00 98.56 89 ASP A CA 1
ATOM 680 C C . ASP A 1 89 ? -18.562 -7.077 25.173 1.00 98.56 89 ASP A C 1
ATOM 682 O O . ASP A 1 89 ? -18.146 -7.322 24.038 1.00 98.56 89 ASP A O 1
ATOM 686 N N . LEU A 1 90 ? -18.971 -5.844 25.500 1.00 98.62 90 LEU A N 1
ATOM 687 C CA . LEU A 1 90 ? -18.924 -4.716 24.569 1.00 98.62 90 LEU A CA 1
ATOM 688 C C . LEU A 1 90 ? -17.487 -4.318 24.200 1.00 98.62 90 LEU A C 1
ATOM 690 O O . LEU A 1 90 ? -17.231 -3.933 23.056 1.00 98.62 90 LEU A O 1
ATOM 694 N N . LEU A 1 91 ? -16.560 -4.343 25.161 1.00 98.62 91 LEU A N 1
ATOM 695 C CA . LEU A 1 91 ? -15.152 -4.043 24.910 1.00 98.62 91 LEU A CA 1
ATOM 696 C C . LEU A 1 91 ? -14.506 -5.128 24.050 1.00 98.62 91 LEU A C 1
ATOM 698 O O . LEU A 1 91 ? -13.832 -4.776 23.084 1.00 98.62 91 LEU A O 1
ATOM 702 N N . ASP A 1 92 ? -14.777 -6.401 24.322 1.00 98.75 92 ASP A N 1
ATOM 703 C CA . ASP A 1 92 ? -14.292 -7.521 23.512 1.00 98.75 92 ASP A CA 1
ATOM 704 C C . ASP A 1 92 ? -14.811 -7.423 22.072 1.00 98.75 92 ASP A C 1
ATOM 706 O O . ASP A 1 92 ? -14.033 -7.499 21.118 1.00 98.75 92 ASP A O 1
ATOM 710 N N . ALA A 1 93 ? -16.100 -7.113 21.890 1.00 98.50 93 ALA A N 1
ATOM 711 C CA . ALA A 1 93 ? -16.674 -6.877 20.567 1.00 98.50 93 ALA A CA 1
ATOM 712 C C . ALA A 1 93 ? -16.012 -5.693 19.835 1.00 98.50 93 ALA A C 1
ATOM 714 O O . ALA A 1 93 ? -15.753 -5.766 1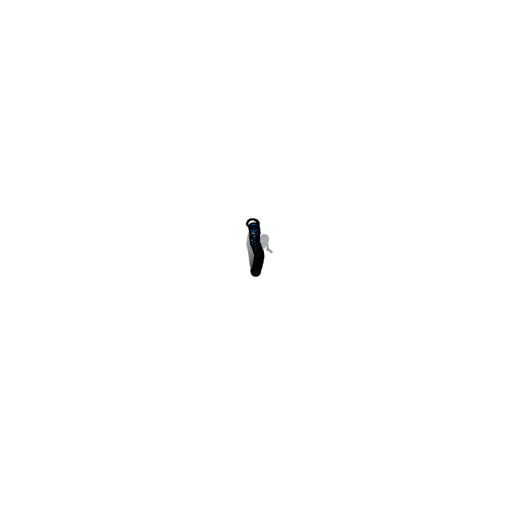8.631 1.00 98.50 93 ALA A O 1
ATOM 715 N N . LYS A 1 94 ? -15.702 -4.597 20.543 1.00 98.69 94 LYS A N 1
ATOM 716 C CA . LYS A 1 94 ? -14.973 -3.454 19.965 1.00 98.69 94 LYS A CA 1
ATOM 717 C C . LYS A 1 94 ? -13.537 -3.813 19.596 1.00 98.69 94 LYS A C 1
ATOM 719 O O . LYS A 1 94 ? -13.065 -3.369 18.553 1.00 98.69 94 LYS A O 1
ATOM 724 N N . ILE A 1 95 ? -12.849 -4.592 20.428 1.00 98.62 95 ILE A N 1
ATOM 725 C CA . ILE A 1 95 ? -11.480 -5.052 20.172 1.00 98.62 95 ILE A CA 1
ATOM 726 C C . ILE A 1 95 ? -11.451 -5.921 18.913 1.00 98.62 95 ILE A C 1
ATOM 728 O O . ILE A 1 95 ? -10.644 -5.660 18.021 1.00 98.62 95 ILE A O 1
ATOM 732 N N . GLU A 1 96 ? -12.369 -6.878 18.781 1.00 98.69 96 GLU A N 1
ATOM 733 C CA . GLU A 1 96 ? -12.482 -7.702 17.572 1.00 98.69 96 GLU A CA 1
ATOM 734 C C . GLU A 1 96 ? -12.880 -6.872 16.339 1.00 98.69 96 GLU A C 1
ATOM 736 O O . GLU A 1 96 ? -12.321 -7.046 15.251 1.00 98.69 96 GLU A O 1
ATOM 741 N N . GLY A 1 97 ? -13.759 -5.879 16.505 1.00 98.69 97 GLY A N 1
ATOM 742 C CA . GLY A 1 97 ? -14.075 -4.905 15.457 1.00 98.69 97 GLY A CA 1
ATOM 743 C C . GLY A 1 97 ? -12.847 -4.120 14.976 1.00 98.69 97 GLY A C 1
ATOM 744 O O . GLY A 1 97 ? -12.606 -4.006 13.774 1.00 98.69 97 GLY A O 1
ATOM 745 N N . PHE A 1 98 ? -12.012 -3.622 15.891 1.00 98.69 98 PHE A N 1
ATOM 746 C CA . PHE A 1 98 ? -10.768 -2.943 15.519 1.00 98.69 98 PHE A CA 1
ATOM 747 C C . PHE A 1 98 ? -9.752 -3.888 14.883 1.00 98.69 98 PHE A C 1
ATOM 749 O O . PHE A 1 98 ? -9.084 -3.512 13.919 1.00 98.69 98 PHE A O 1
ATOM 756 N N . ARG A 1 99 ? -9.638 -5.118 15.388 1.00 98.69 99 ARG A N 1
ATOM 757 C CA . ARG A 1 99 ? -8.723 -6.127 14.851 1.00 98.69 99 ARG A CA 1
ATOM 758 C C . ARG A 1 99 ? -9.067 -6.479 13.405 1.00 98.69 99 ARG A C 1
ATOM 760 O O . ARG A 1 99 ? -8.173 -6.525 12.560 1.00 98.69 99 ARG A O 1
ATOM 767 N N . THR A 1 100 ? -10.349 -6.682 13.112 1.00 98.44 100 THR A N 1
ATOM 768 C CA . THR A 1 100 ? -10.832 -6.978 11.756 1.00 98.44 100 THR A CA 1
ATOM 769 C C . THR A 1 100 ? -10.632 -5.799 10.799 1.00 98.44 100 THR A C 1
ATOM 771 O O . THR A 1 100 ? -10.113 -6.002 9.699 1.00 98.44 100 THR A O 1
ATOM 774 N N . ASP A 1 101 ? -10.939 -4.563 11.213 1.00 98.62 101 ASP A N 1
ATOM 775 C CA . ASP A 1 101 ? -10.709 -3.368 10.381 1.00 98.62 101 ASP A CA 1
ATOM 776 C C . ASP A 1 101 ? -9.217 -3.135 10.092 1.00 98.62 101 ASP A C 1
ATOM 778 O O . ASP A 1 101 ? -8.832 -2.864 8.950 1.00 98.62 101 ASP A O 1
ATOM 782 N N . LEU A 1 102 ? -8.351 -3.289 11.100 1.00 98.62 102 LEU A N 1
ATOM 783 C CA . LEU A 1 102 ? -6.904 -3.171 10.920 1.00 98.62 102 LEU A CA 1
ATOM 784 C C . LEU A 1 102 ? -6.355 -4.253 9.989 1.00 98.62 102 LEU A C 1
ATOM 786 O O . LEU A 1 102 ? -5.570 -3.924 9.101 1.00 98.62 102 LEU A O 1
ATOM 790 N N . SER A 1 103 ? -6.798 -5.507 10.128 1.00 98.44 103 SER A N 1
ATOM 791 C CA . SER A 1 103 ? -6.415 -6.582 9.204 1.00 98.44 103 SER A CA 1
ATOM 792 C C . SER A 1 103 ? -6.809 -6.234 7.767 1.00 98.44 103 SER A C 1
ATOM 794 O O . SER A 1 103 ? -5.970 -6.266 6.870 1.00 98.44 103 SER A O 1
ATOM 796 N N . ALA A 1 104 ? -8.048 -5.781 7.556 1.00 98.50 104 ALA A N 1
ATOM 797 C CA . ALA A 1 104 ? -8.522 -5.387 6.233 1.00 98.50 104 ALA A CA 1
ATOM 798 C C . ALA A 1 104 ? -7.738 -4.195 5.655 1.00 98.50 104 ALA A C 1
ATOM 800 O O . ALA A 1 104 ? -7.455 -4.151 4.457 1.00 98.50 104 ALA A O 1
ATOM 801 N N . LYS A 1 105 ? -7.368 -3.208 6.481 1.00 98.62 105 LYS A N 1
ATOM 802 C CA . LYS A 1 105 ? -6.518 -2.082 6.056 1.00 98.62 105 LYS A CA 1
ATOM 803 C C . LYS A 1 105 ? -5.115 -2.541 5.668 1.00 98.62 105 LYS A C 1
ATOM 805 O O . LYS A 1 105 ? -4.614 -2.090 4.639 1.00 98.62 105 LYS A O 1
ATOM 810 N N . ILE A 1 106 ? -4.512 -3.442 6.441 1.00 98.56 106 ILE A N 1
ATOM 811 C CA . ILE A 1 106 ? -3.200 -4.023 6.135 1.00 98.56 106 ILE A CA 1
ATOM 812 C C . ILE A 1 106 ? -3.246 -4.763 4.794 1.00 98.56 106 ILE A C 1
ATOM 814 O O . ILE A 1 106 ? -2.394 -4.516 3.941 1.00 98.56 106 ILE A O 1
ATOM 818 N N . ASP A 1 107 ? -4.264 -5.591 4.560 1.00 98.62 107 ASP A N 1
ATOM 819 C CA . ASP A 1 107 ? -4.406 -6.347 3.310 1.00 98.62 107 ASP A CA 1
ATOM 820 C C . ASP A 1 107 ? -4.603 -5.433 2.092 1.00 98.62 107 ASP A C 1
ATOM 822 O O . ASP A 1 107 ? -3.994 -5.652 1.037 1.00 98.62 107 ASP A O 1
ATOM 826 N N . ARG A 1 108 ? -5.387 -4.354 2.239 1.00 98.62 108 ARG A N 1
ATOM 827 C CA . ARG A 1 108 ? -5.542 -3.333 1.188 1.00 98.62 108 ARG A CA 1
ATOM 828 C C . ARG A 1 108 ? -4.218 -2.645 0.867 1.00 98.62 108 ARG A C 1
ATOM 830 O O . ARG A 1 108 ? -3.861 -2.550 -0.304 1.00 98.62 108 ARG A O 1
ATOM 837 N N . VAL A 1 109 ? -3.482 -2.190 1.885 1.00 98.62 109 VAL A N 1
ATOM 838 C CA . VAL A 1 109 ? -2.176 -1.533 1.696 1.00 98.62 109 VAL A CA 1
ATOM 839 C C . VAL A 1 109 ? -1.181 -2.489 1.045 1.00 98.62 109 VAL A C 1
ATOM 841 O O . VAL A 1 109 ? -0.481 -2.100 0.113 1.00 98.62 109 VAL A O 1
ATOM 844 N N . ARG A 1 110 ? -1.144 -3.753 1.480 1.00 98.69 110 ARG A N 1
ATOM 845 C CA . ARG A 1 110 ? -0.282 -4.778 0.886 1.00 98.69 110 ARG A CA 1
ATOM 846 C C . ARG A 1 110 ? -0.588 -4.974 -0.597 1.00 98.69 110 ARG A C 1
ATOM 848 O O . ARG A 1 110 ? 0.332 -4.975 -1.407 1.00 98.69 110 ARG A O 1
ATOM 855 N N . THR A 1 111 ? -1.868 -5.082 -0.945 1.00 98.44 111 THR A N 1
ATOM 856 C CA . THR A 1 111 ? -2.319 -5.257 -2.333 1.00 98.44 111 THR A CA 1
ATOM 857 C C . THR A 1 111 ? -1.964 -4.047 -3.204 1.00 98.44 111 THR A C 1
ATOM 859 O O . THR A 1 111 ? -1.418 -4.223 -4.292 1.00 98.44 111 THR A O 1
ATOM 862 N N . ASP A 1 112 ? -2.208 -2.822 -2.722 1.00 98.69 112 ASP A N 1
ATOM 863 C CA . ASP A 1 112 ? -1.872 -1.584 -3.445 1.00 98.69 112 ASP A CA 1
ATOM 864 C C . ASP A 1 112 ? -0.360 -1.448 -3.680 1.00 98.69 112 ASP A C 1
ATOM 866 O O . ASP A 1 112 ? 0.081 -1.141 -4.790 1.00 98.69 112 ASP A O 1
ATOM 870 N N . LEU A 1 113 ? 0.457 -1.737 -2.662 1.00 98.62 113 LEU A N 1
ATOM 871 C CA . LEU A 1 113 ? 1.913 -1.700 -2.790 1.00 98.62 113 LEU A CA 1
ATOM 872 C C . LEU A 1 113 ? 2.427 -2.757 -3.772 1.00 98.62 113 LEU A C 1
ATOM 874 O O . LEU A 1 113 ? 3.264 -2.435 -4.613 1.00 98.62 113 LEU A O 1
ATOM 878 N N . SER A 1 114 ? 1.907 -3.986 -3.724 1.00 98.56 114 SER A N 1
ATOM 879 C CA . SER A 1 114 ? 2.255 -5.024 -4.701 1.00 98.56 114 SER A CA 1
ATOM 880 C C . SER A 1 114 ? 1.901 -4.611 -6.132 1.00 98.56 114 SER A C 1
ATOM 882 O O . SER A 1 114 ? 2.712 -4.802 -7.037 1.00 98.56 114 SER A O 1
ATOM 884 N N . ALA A 1 115 ? 0.739 -3.986 -6.342 1.00 98.44 115 ALA A N 1
ATOM 885 C CA . ALA A 1 115 ? 0.344 -3.477 -7.653 1.00 98.44 115 ALA A CA 1
ATOM 886 C C . ALA A 1 115 ? 1.268 -2.346 -8.139 1.00 98.44 115 ALA A C 1
ATOM 888 O O . ALA A 1 115 ? 1.705 -2.352 -9.291 1.00 98.44 115 ALA A O 1
ATOM 889 N N . LYS A 1 116 ? 1.620 -1.397 -7.262 1.00 98.56 116 LYS A N 1
ATOM 890 C CA . LYS A 1 116 ? 2.550 -0.302 -7.585 1.00 98.56 116 LYS A CA 1
ATOM 891 C C . LYS A 1 116 ? 3.948 -0.800 -7.931 1.00 98.56 116 LYS A C 1
ATOM 893 O O . LYS A 1 116 ? 4.545 -0.276 -8.868 1.00 98.56 116 LYS A O 1
ATOM 898 N N . ILE A 1 117 ? 4.452 -1.806 -7.216 1.00 98.50 117 ILE A N 1
ATOM 899 C CA . ILE A 1 117 ? 5.736 -2.446 -7.532 1.00 98.50 117 ILE A CA 1
ATOM 900 C C . ILE A 1 117 ? 5.674 -3.070 -8.930 1.00 98.50 117 ILE A C 1
ATOM 902 O O . ILE A 1 117 ? 6.505 -2.738 -9.769 1.00 98.50 117 ILE A O 1
ATOM 906 N N . GLY A 1 118 ? 4.634 -3.857 -9.232 1.00 98.50 118 GLY A N 1
ATOM 907 C CA . GLY A 1 118 ? 4.470 -4.458 -10.560 1.00 98.50 118 GLY A CA 1
ATOM 908 C C . GLY A 1 118 ? 4.383 -3.429 -11.697 1.00 98.50 118 GLY A C 1
ATOM 909 O O . GLY A 1 118 ? 4.958 -3.630 -12.766 1.00 98.50 118 GLY A O 1
ATOM 910 N N . LEU A 1 119 ? 3.722 -2.288 -11.469 1.00 98.50 119 LEU A N 1
ATOM 911 C CA . LEU A 1 119 ? 3.681 -1.185 -12.438 1.00 98.50 119 LEU A CA 1
ATOM 912 C C . LEU A 1 119 ? 5.050 -0.524 -12.643 1.00 98.50 119 LEU A C 1
ATOM 914 O O . LEU A 1 119 ? 5.387 -0.154 -13.770 1.00 98.50 119 LEU A O 1
ATOM 918 N N . LEU A 1 120 ? 5.834 -0.353 -11.576 1.00 98.50 120 LEU A N 1
ATOM 919 C CA . LEU A 1 120 ? 7.186 0.198 -11.668 1.00 98.50 120 LEU A CA 1
ATOM 920 C C . LEU A 1 120 ? 8.130 -0.749 -12.408 1.00 98.50 120 LEU A C 1
ATOM 922 O O . LEU A 1 120 ? 8.891 -0.274 -13.250 1.00 98.50 120 LEU A O 1
ATOM 926 N N . ASP A 1 121 ? 8.033 -2.055 -12.166 1.00 98.50 121 ASP A N 1
ATOM 927 C CA . ASP A 1 121 ? 8.809 -3.067 -12.888 1.00 98.50 121 ASP A CA 1
ATOM 928 C C . ASP A 1 121 ? 8.473 -3.051 -14.384 1.00 98.50 121 ASP A C 1
ATOM 930 O O . ASP A 1 121 ? 9.370 -2.952 -15.223 1.00 98.50 121 ASP A O 1
ATOM 934 N N . ALA A 1 122 ? 7.180 -3.031 -14.733 1.00 98.44 122 ALA A N 1
ATOM 935 C CA . ALA A 1 122 ? 6.735 -2.937 -16.123 1.00 98.44 122 ALA A CA 1
ATOM 936 C C . ALA A 1 122 ? 7.213 -1.642 -16.803 1.00 98.44 122 ALA A C 1
ATOM 938 O O . ALA A 1 122 ? 7.657 -1.660 -17.952 1.00 98.44 122 ALA A O 1
ATOM 939 N N . LYS A 1 123 ? 7.170 -0.510 -16.090 1.00 98.50 123 LYS A N 1
ATOM 940 C CA . LYS A 1 123 ? 7.692 0.768 -16.592 1.00 98.50 123 LYS A CA 1
ATOM 941 C C . LYS A 1 123 ? 9.211 0.724 -16.774 1.00 98.50 123 LYS A C 1
ATOM 943 O O . LYS A 1 123 ? 9.712 1.252 -17.765 1.00 98.50 123 LYS A O 1
ATOM 948 N N . GLY A 1 124 ? 9.934 0.112 -15.838 1.00 98.38 124 GLY A N 1
ATOM 949 C CA . GLY A 1 124 ? 11.380 -0.080 -15.916 1.00 98.38 124 GLY A CA 1
ATOM 950 C C . GLY A 1 124 ? 11.779 -0.908 -17.134 1.00 98.38 124 GLY A C 1
ATOM 951 O O . GLY A 1 124 ? 12.679 -0.511 -17.874 1.00 98.38 124 GLY A O 1
ATOM 952 N N . GLU A 1 125 ? 11.061 -2.000 -17.393 1.00 98.56 125 GLU A N 1
ATOM 953 C CA . GLU A 1 125 ? 11.278 -2.835 -18.575 1.00 98.56 125 GLU A CA 1
ATOM 954 C C . GLU A 1 125 ? 10.939 -2.089 -19.872 1.00 98.56 125 GLU A C 1
ATOM 956 O O . GLU A 1 125 ? 11.729 -2.093 -20.814 1.00 98.56 125 GLU A O 1
ATOM 961 N N . GLY A 1 126 ? 9.830 -1.343 -19.900 1.00 98.56 126 GLY A N 1
ATOM 962 C CA . GLY A 1 126 ? 9.470 -0.505 -21.047 1.00 98.56 126 GLY A CA 1
ATOM 963 C C . GLY A 1 126 ? 10.542 0.536 -21.393 1.00 98.56 126 GLY A C 1
ATOM 964 O O . GLY A 1 126 ? 10.888 0.703 -22.561 1.00 98.56 126 GLY A O 1
ATOM 965 N N . VAL A 1 127 ? 11.123 1.199 -20.385 1.00 98.69 127 VAL A N 1
ATOM 966 C CA . VAL A 1 127 ? 12.235 2.146 -20.583 1.00 98.69 127 VAL A CA 1
ATOM 967 C C . VAL A 1 127 ? 13.487 1.440 -21.109 1.00 98.69 127 VAL A C 1
ATOM 969 O O . VAL A 1 127 ? 14.156 1.977 -21.990 1.00 98.69 127 VAL A O 1
ATOM 972 N N . ARG A 1 128 ? 13.812 0.242 -20.603 1.00 98.62 128 ARG A N 1
ATOM 973 C CA . ARG A 1 128 ? 14.955 -0.540 -21.102 1.00 98.62 128 ARG A CA 1
ATOM 974 C C . ARG A 1 128 ? 14.789 -0.900 -22.574 1.00 98.62 128 ARG A C 1
ATOM 976 O O . ARG A 1 128 ? 15.714 -0.671 -23.346 1.00 98.62 128 ARG A O 1
ATOM 983 N N . ILE A 1 129 ? 13.617 -1.402 -22.962 1.00 98.50 129 ILE A N 1
ATOM 984 C CA . ILE A 1 129 ? 13.311 -1.758 -24.353 1.00 98.50 129 ILE A CA 1
ATOM 985 C C . ILE A 1 129 ? 13.428 -0.532 -25.270 1.00 98.50 129 ILE A C 1
ATOM 987 O O . ILE A 1 129 ? 14.104 -0.606 -26.295 1.00 98.50 129 ILE A O 1
ATOM 991 N N . ASP A 1 130 ? 12.826 0.604 -24.893 1.00 98.69 130 ASP A N 1
ATOM 992 C CA . ASP A 1 130 ? 12.881 1.842 -25.688 1.00 98.69 130 ASP A CA 1
ATOM 993 C C . ASP A 1 130 ? 14.319 2.359 -25.857 1.00 98.69 130 ASP A C 1
ATOM 995 O O . ASP A 1 130 ? 14.730 2.731 -26.959 1.00 98.69 130 ASP A O 1
ATOM 999 N N . LEU A 1 131 ? 15.119 2.344 -24.786 1.00 98.62 131 LEU A N 1
ATOM 1000 C CA . LEU A 1 131 ? 16.516 2.773 -24.848 1.00 98.62 131 LEU A CA 1
ATOM 1001 C C . LEU A 1 131 ? 17.376 1.835 -25.697 1.00 98.62 131 LEU A C 1
ATOM 1003 O O . LEU A 1 131 ? 18.174 2.329 -26.493 1.00 98.62 131 LEU A O 1
ATOM 1007 N N . THR A 1 132 ? 17.201 0.516 -25.582 1.00 98.62 132 THR A N 1
ATOM 1008 C CA . THR A 1 132 ? 17.894 -0.449 -26.447 1.00 98.62 132 THR A CA 1
ATOM 1009 C C . THR A 1 132 ? 17.546 -0.201 -27.914 1.00 98.62 132 THR A C 1
ATOM 1011 O O . THR A 1 132 ? 18.451 -0.050 -28.732 1.00 98.62 132 THR A O 1
ATOM 1014 N N . ALA A 1 133 ? 16.260 -0.035 -28.244 1.00 98.56 133 ALA A N 1
ATOM 1015 C CA . ALA A 1 133 ? 15.826 0.244 -29.612 1.00 98.56 133 ALA A CA 1
ATOM 1016 C C . ALA A 1 133 ? 16.410 1.560 -30.162 1.00 98.56 133 ALA A C 1
ATOM 1018 O O . ALA A 1 133 ? 16.852 1.616 -31.311 1.00 98.56 133 ALA A O 1
ATOM 1019 N N . LYS A 1 134 ? 16.465 2.619 -29.342 1.00 98.56 134 LYS A N 1
ATOM 1020 C CA . LYS A 1 134 ? 17.096 3.895 -29.721 1.00 98.56 134 LYS A CA 1
ATOM 1021 C C . LYS A 1 134 ? 18.597 3.756 -29.955 1.00 98.56 134 LYS A C 1
ATOM 1023 O O . LYS A 1 134 ? 19.105 4.316 -30.925 1.00 98.56 134 LYS A O 1
ATOM 1028 N N . ILE A 1 135 ? 19.301 3.024 -29.092 1.00 98.56 135 ILE A N 1
ATOM 1029 C CA . ILE A 1 135 ? 20.740 2.770 -29.240 1.00 98.56 135 ILE A CA 1
ATOM 1030 C C . ILE A 1 135 ? 21.011 1.995 -30.531 1.00 98.56 135 ILE A C 1
ATOM 1032 O O . ILE A 1 135 ? 21.882 2.396 -31.306 1.00 98.56 135 ILE A O 1
ATOM 1036 N N . ASP A 1 136 ? 20.241 0.942 -30.802 1.00 98.69 136 ASP A N 1
ATOM 1037 C CA . ASP A 1 136 ? 20.372 0.156 -32.029 1.00 98.69 136 ASP A CA 1
ATOM 1038 C C . ASP A 1 136 ? 20.079 1.003 -33.274 1.00 98.69 136 ASP A C 1
ATOM 1040 O O . ASP A 1 136 ? 20.842 0.965 -34.241 1.00 98.69 136 ASP A O 1
ATOM 1044 N N . GLY A 1 137 ? 19.042 1.847 -33.231 1.00 98.62 137 GLY A N 1
ATOM 1045 C CA . GLY A 1 137 ? 18.723 2.785 -34.308 1.00 98.62 137 GLY A CA 1
ATOM 1046 C C . GLY A 1 137 ? 19.858 3.773 -34.599 1.00 98.62 137 GLY A C 1
ATOM 1047 O O . GLY A 1 137 ? 20.261 3.930 -35.752 1.00 98.62 137 GLY A O 1
ATOM 1048 N N . VAL A 1 138 ? 20.433 4.393 -33.562 1.00 98.69 138 VAL A N 1
ATOM 1049 C CA . VAL A 1 138 ? 21.596 5.292 -33.704 1.00 98.69 138 VAL A CA 1
ATOM 1050 C C . VAL A 1 138 ? 22.804 4.543 -34.265 1.00 98.69 138 VAL A C 1
ATOM 1052 O O . VAL A 1 138 ? 23.513 5.068 -35.125 1.00 98.69 138 VAL A O 1
ATOM 1055 N N . ARG A 1 139 ? 23.042 3.307 -33.818 1.00 98.69 139 ARG A N 1
ATOM 1056 C CA . ARG A 1 139 ? 24.148 2.481 -34.309 1.00 98.69 139 ARG A CA 1
ATOM 1057 C C . ARG A 1 139 ? 24.005 2.167 -35.799 1.00 98.69 139 ARG A C 1
ATOM 1059 O O . ARG A 1 139 ? 24.996 2.257 -36.525 1.00 98.69 139 ARG A O 1
ATOM 1066 N N . ILE A 1 140 ? 22.799 1.828 -36.253 1.00 98.56 140 ILE A N 1
ATOM 1067 C CA . ILE A 1 140 ? 22.501 1.583 -37.670 1.00 98.56 140 ILE A CA 1
ATOM 1068 C C . ILE A 1 140 ? 22.726 2.858 -38.493 1.00 98.56 140 ILE A C 1
ATOM 1070 O O . ILE A 1 140 ? 23.455 2.811 -39.483 1.00 98.56 140 ILE A O 1
ATOM 1074 N N . ASP A 1 141 ? 22.176 3.998 -38.062 1.00 98.75 141 ASP A N 1
ATOM 1075 C CA . ASP A 1 141 ? 22.310 5.279 -38.776 1.00 98.75 141 ASP A CA 1
ATOM 1076 C C . ASP A 1 141 ? 23.777 5.726 -38.895 1.00 98.75 141 ASP A C 1
ATOM 1078 O O . ASP A 1 141 ? 24.241 6.102 -39.973 1.00 98.75 141 ASP A O 1
ATOM 1082 N N . LEU A 1 142 ? 24.552 5.623 -37.810 1.00 98.69 142 LEU A N 1
ATOM 1083 C CA . LEU A 1 142 ? 25.978 5.953 -37.834 1.00 98.69 142 LEU A CA 1
ATOM 1084 C C . LEU A 1 142 ? 26.780 5.008 -38.733 1.00 98.69 142 LEU A C 1
ATOM 1086 O O . LEU A 1 142 ? 27.666 5.470 -39.450 1.00 98.69 142 LEU A O 1
ATOM 1090 N N . THR A 1 143 ? 26.461 3.711 -38.732 1.00 98.62 143 THR A N 1
ATOM 1091 C CA . THR A 1 143 ? 27.106 2.740 -39.629 1.00 98.62 143 THR A CA 1
ATOM 1092 C C . THR A 1 143 ? 26.836 3.107 -41.089 1.00 98.62 143 THR A C 1
ATOM 1094 O O . THR A 1 143 ? 27.778 3.244 -41.866 1.00 98.62 143 THR A O 1
ATOM 1097 N N . ALA A 1 144 ? 25.578 3.392 -41.438 1.00 98.56 144 ALA A N 1
ATOM 1098 C CA . ALA A 1 144 ? 25.195 3.800 -42.788 1.00 98.56 144 ALA A CA 1
ATOM 1099 C C . ALA A 1 144 ? 25.880 5.107 -43.227 1.00 98.56 144 ALA A C 1
ATOM 1101 O O . ALA A 1 144 ? 26.370 5.202 -44.353 1.00 98.56 144 ALA A O 1
ATOM 1102 N N . LYS A 1 145 ? 25.975 6.106 -42.338 1.00 98.56 145 LYS A N 1
ATOM 1103 C CA . LYS A 1 145 ? 26.694 7.363 -42.614 1.00 98.56 145 LYS A CA 1
ATOM 1104 C C . LYS A 1 145 ? 28.185 7.142 -42.849 1.00 98.56 145 LYS A C 1
ATOM 1106 O O . LYS A 1 145 ? 28.746 7.740 -43.765 1.00 98.56 145 LYS A O 1
ATOM 1111 N N . ILE A 1 146 ? 28.828 6.294 -42.046 1.00 98.56 146 ILE A N 1
ATOM 1112 C CA . ILE A 1 146 ? 30.248 5.957 -42.209 1.00 98.56 146 ILE A CA 1
ATOM 1113 C C . ILE A 1 146 ? 30.481 5.248 -43.544 1.00 98.56 146 ILE A C 1
ATOM 1115 O O . ILE A 1 146 ? 31.406 5.614 -44.270 1.00 98.56 146 ILE A O 1
ATOM 1119 N N . ASP A 1 147 ? 29.647 4.270 -43.890 1.00 98.62 147 ASP A N 1
ATOM 1120 C CA . ASP A 1 147 ? 29.779 3.532 -45.147 1.00 98.62 147 ASP A CA 1
ATOM 1121 C C . ASP A 1 147 ? 29.516 4.432 -46.362 1.00 98.62 147 ASP A C 1
ATOM 1123 O O . ASP A 1 147 ? 30.268 4.383 -47.337 1.00 98.62 147 ASP A O 1
ATOM 1127 N N . GLY A 1 148 ? 28.538 5.340 -46.272 1.00 98.56 148 GLY A N 1
ATOM 1128 C CA . GLY A 1 148 ? 28.295 6.365 -47.288 1.00 98.56 148 GLY A CA 1
ATOM 1129 C C . GLY A 1 148 ? 29.484 7.313 -47.480 1.00 98.56 148 GLY A C 1
ATOM 1130 O O . GLY A 1 148 ? 29.906 7.551 -48.610 1.00 98.56 148 GLY A O 1
ATOM 1131 N N . LEU A 1 149 ? 30.079 7.810 -46.388 1.00 98.62 149 LEU A N 1
ATOM 1132 C CA . LEU A 1 149 ? 31.280 8.654 -46.447 1.00 98.62 149 LEU A CA 1
ATOM 1133 C C . LEU A 1 149 ? 32.480 7.914 -47.047 1.00 98.62 149 LEU A C 1
ATOM 1135 O O . LEU A 1 149 ? 33.233 8.496 -47.827 1.00 98.62 149 LEU A O 1
ATOM 1139 N N . ARG A 1 150 ? 32.663 6.632 -46.708 1.00 98.62 150 ARG A N 1
ATOM 1140 C CA . ARG A 1 150 ? 33.714 5.797 -47.304 1.00 98.62 150 ARG A CA 1
ATOM 1141 C C . ARG A 1 150 ? 33.517 5.653 -48.808 1.00 98.62 150 ARG A C 1
ATOM 1143 O O . ARG A 1 150 ? 34.472 5.863 -49.546 1.00 98.62 150 ARG A O 1
ATOM 1150 N N . ALA A 1 151 ? 32.298 5.348 -49.253 1.00 98.44 151 ALA A N 1
ATOM 1151 C CA . ALA A 1 151 ? 31.986 5.212 -50.672 1.00 98.44 151 ALA A CA 1
ATOM 1152 C C . ALA A 1 151 ? 32.238 6.518 -51.450 1.00 98.44 151 ALA A C 1
ATOM 1154 O O . ALA A 1 151 ? 32.882 6.484 -52.498 1.00 98.44 151 ALA A O 1
ATOM 1155 N N . ASP A 1 152 ? 31.801 7.666 -50.917 1.00 98.75 152 ASP A N 1
ATOM 1156 C CA . ASP A 1 152 ? 32.028 8.980 -51.538 1.00 98.75 152 ASP A CA 1
ATOM 1157 C C . ASP A 1 152 ? 33.526 9.324 -51.631 1.00 98.7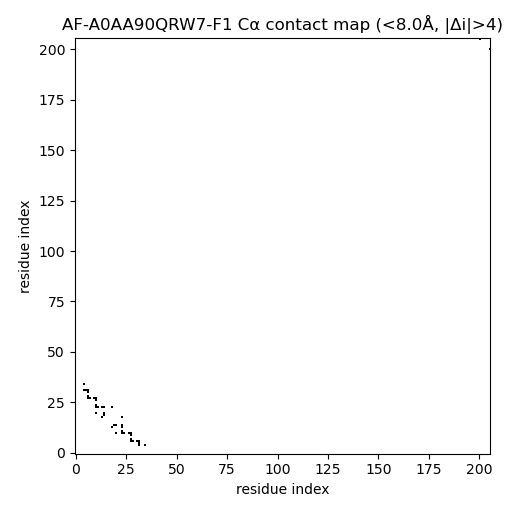5 152 ASP A C 1
ATOM 1159 O O . ASP A 1 152 ? 34.009 9.765 -52.676 1.00 98.75 152 ASP A O 1
ATOM 1163 N N . LEU A 1 153 ? 34.296 9.069 -50.566 1.00 98.62 153 LEU A N 1
ATOM 1164 C CA . LEU A 1 153 ? 35.745 9.290 -50.577 1.00 98.62 153 LEU A CA 1
ATOM 1165 C C . LEU A 1 153 ? 36.465 8.365 -51.563 1.00 98.62 153 LEU A C 1
ATOM 1167 O O . LEU A 1 153 ? 37.345 8.833 -52.286 1.00 98.62 153 LEU A O 1
ATOM 1171 N N . THR A 1 154 ? 36.088 7.086 -51.635 1.00 98.62 154 THR A N 1
ATOM 1172 C CA . THR A 1 154 ? 36.634 6.150 -52.627 1.00 98.62 154 THR A CA 1
ATOM 1173 C C . THR A 1 154 ? 36.354 6.639 -54.047 1.00 98.62 154 THR A C 1
ATOM 1175 O O . THR A 1 154 ? 37.289 6.751 -54.838 1.00 98.62 154 THR A O 1
ATOM 1178 N N . ALA A 1 155 ? 35.114 7.035 -54.349 1.00 98.50 155 ALA A N 1
ATOM 1179 C CA . ALA A 1 155 ? 34.745 7.550 -55.666 1.00 98.50 155 ALA A CA 1
ATOM 1180 C C . ALA A 1 155 ? 35.531 8.820 -56.042 1.00 98.50 155 ALA A C 1
ATOM 1182 O O . ALA A 1 155 ? 36.013 8.941 -57.169 1.00 98.50 155 ALA A O 1
ATOM 1183 N N . LYS A 1 156 ? 35.722 9.750 -55.096 1.00 98.50 156 LYS A N 1
ATOM 1184 C CA . LYS A 1 156 ? 36.547 10.953 -55.307 1.00 98.50 156 LYS A CA 1
ATOM 1185 C C . LYS A 1 156 ? 38.011 10.615 -55.575 1.00 98.50 156 LYS A C 1
ATOM 1187 O O . LYS A 1 156 ? 38.610 11.208 -56.470 1.00 98.50 156 LYS A O 1
ATOM 1192 N N . ILE A 1 157 ? 38.591 9.675 -54.827 1.00 98.56 157 ILE A N 1
ATOM 1193 C CA . ILE A 1 157 ? 39.978 9.230 -55.027 1.00 98.56 157 ILE A CA 1
ATOM 1194 C C . ILE A 1 157 ? 40.144 8.578 -56.402 1.00 98.56 157 ILE A C 1
ATOM 1196 O O . ILE A 1 157 ? 41.099 8.897 -57.111 1.00 98.56 157 ILE A O 1
ATOM 1200 N N . ASP A 1 158 ? 39.222 7.703 -56.798 1.00 98.50 158 ASP A N 1
ATOM 1201 C CA . ASP A 1 158 ? 39.284 7.025 -58.094 1.00 98.50 158 ASP A CA 1
ATOM 1202 C C . ASP A 1 158 ? 39.088 8.007 -59.256 1.00 98.50 158 ASP A C 1
ATOM 1204 O O . ASP A 1 158 ? 39.827 7.948 -60.240 1.00 98.50 158 ASP A O 1
ATOM 1208 N N . GLY A 1 159 ? 38.186 8.984 -59.108 1.00 98.56 159 GLY A N 1
ATOM 1209 C CA . GLY A 1 159 ? 38.027 10.082 -60.063 1.00 98.56 159 GLY A CA 1
ATOM 1210 C C . GLY A 1 159 ? 39.294 10.931 -60.213 1.00 98.56 159 GLY A C 1
ATOM 1211 O O . GLY A 1 159 ? 39.730 11.192 -61.333 1.00 98.56 159 GLY A O 1
ATOM 1212 N N . LEU A 1 160 ? 39.938 11.308 -59.102 1.00 98.50 160 LEU A N 1
ATOM 1213 C CA . LEU A 1 160 ? 41.212 12.039 -59.127 1.00 98.50 160 LEU A CA 1
ATOM 1214 C C . LEU A 1 160 ? 42.335 11.225 -59.782 1.00 98.50 160 LEU A C 1
ATOM 1216 O O . LEU A 1 160 ? 43.124 11.777 -60.545 1.00 98.50 160 LEU A O 1
ATOM 1220 N N . ARG A 1 161 ? 42.411 9.916 -59.513 1.00 98.50 161 ARG A N 1
ATOM 1221 C CA . ARG A 1 161 ? 43.380 9.025 -60.169 1.00 98.50 161 ARG A CA 1
ATOM 1222 C C . ARG A 1 161 ? 43.153 8.958 -61.675 1.00 98.50 161 ARG A C 1
ATOM 1224 O O . ARG A 1 161 ? 44.123 9.027 -62.423 1.00 98.50 161 ARG A O 1
ATOM 1231 N N . ALA A 1 162 ? 41.901 8.843 -62.115 1.00 98.31 162 ALA A N 1
ATOM 1232 C CA . ALA A 1 162 ? 41.559 8.819 -63.533 1.00 98.31 162 ALA A CA 1
ATOM 1233 C C . ALA A 1 162 ? 41.941 10.134 -64.235 1.00 98.31 162 ALA A C 1
ATOM 1235 O O . ALA A 1 162 ? 42.599 10.094 -65.273 1.00 98.31 162 ALA A O 1
ATOM 1236 N N . ASP A 1 163 ? 41.605 11.288 -63.643 1.00 98.56 163 ASP A N 1
ATOM 1237 C CA . ASP A 1 163 ? 41.970 12.609 -64.181 1.00 98.56 163 ASP A CA 1
ATOM 1238 C C . ASP A 1 163 ? 43.495 12.798 -64.265 1.00 98.56 163 ASP A C 1
ATOM 1240 O O . ASP A 1 163 ? 44.022 13.240 -65.288 1.00 98.56 163 ASP A O 1
ATOM 1244 N N . LEU A 1 164 ? 44.230 12.409 -63.216 1.00 98.38 164 LEU A N 1
ATOM 1245 C CA . LEU A 1 164 ? 45.693 12.475 -63.212 1.00 98.38 164 LEU A CA 1
ATOM 1246 C C . LEU A 1 164 ? 46.318 11.557 -64.266 1.00 98.38 164 LEU A C 1
ATOM 1248 O O . LEU A 1 164 ? 47.227 11.990 -64.972 1.00 98.38 164 LEU A O 1
ATOM 1252 N N . ASN A 1 165 ? 45.827 10.324 -64.410 1.00 98.31 165 ASN A N 1
ATOM 1253 C CA . ASN A 1 165 ? 46.310 9.403 -65.439 1.00 98.31 165 ASN A CA 1
ATOM 1254 C C . ASN A 1 165 ? 46.075 9.967 -66.846 1.00 98.31 165 ASN A C 1
ATOM 1256 O O . ASN A 1 165 ? 46.998 9.963 -67.657 1.00 98.31 165 ASN A O 1
ATOM 1260 N N . ALA A 1 166 ? 44.892 10.529 -67.114 1.00 98.31 166 ALA A N 1
ATOM 1261 C CA . ALA A 1 166 ? 44.591 11.160 -68.398 1.00 98.31 166 ALA A CA 1
ATOM 1262 C C . ALA A 1 166 ? 45.532 12.342 -68.693 1.00 98.31 166 ALA A C 1
ATOM 1264 O O . ALA A 1 166 ? 46.076 12.451 -69.792 1.00 98.31 166 ALA A O 1
ATOM 1265 N N . LYS A 1 167 ? 45.795 13.204 -67.700 1.00 98.12 167 LYS A N 1
ATOM 1266 C CA . LYS A 1 167 ? 46.764 14.305 -67.837 1.00 98.12 167 LYS A CA 1
ATOM 1267 C C . LYS A 1 167 ? 48.182 13.803 -68.110 1.00 98.12 167 LYS A C 1
ATOM 1269 O O . LYS A 1 167 ? 48.866 14.372 -68.957 1.00 98.12 167 LYS A O 1
ATOM 1274 N N . ILE A 1 168 ? 48.618 12.738 -67.434 1.00 98.25 168 ILE A N 1
ATOM 1275 C CA . ILE A 1 168 ? 49.930 12.115 -67.668 1.00 98.25 168 ILE A CA 1
ATOM 1276 C C . ILE A 1 168 ? 50.023 11.556 -69.092 1.00 98.25 168 ILE A C 1
ATOM 1278 O O . ILE A 1 168 ? 51.045 11.753 -69.748 1.00 98.25 168 ILE A O 1
ATOM 1282 N N . GLU A 1 169 ? 48.977 10.895 -69.595 1.00 98.19 169 GLU A N 1
ATOM 1283 C CA . GLU A 1 169 ? 48.946 10.374 -70.967 1.00 98.19 169 GLU A CA 1
ATOM 1284 C C . GLU A 1 169 ? 49.043 11.488 -72.013 1.00 98.19 169 GLU A C 1
ATOM 1286 O O . GLU A 1 169 ? 49.842 11.373 -72.946 1.00 98.19 169 GLU A O 1
ATOM 1291 N N . ILE A 1 170 ? 48.299 12.585 -71.827 1.00 98.06 170 ILE A N 1
ATOM 1292 C CA . ILE A 1 170 ? 48.371 13.771 -72.694 1.00 98.06 170 ILE A CA 1
ATOM 1293 C C . ILE A 1 170 ? 49.787 14.353 -72.675 1.00 98.06 170 ILE A C 1
ATOM 1295 O O . ILE A 1 170 ? 50.404 14.503 -73.727 1.00 98.06 170 ILE A O 1
ATOM 1299 N N . MET A 1 171 ? 50.356 14.592 -71.489 1.00 97.75 171 MET A N 1
ATOM 1300 C CA . MET A 1 171 ? 51.722 15.112 -71.361 1.00 97.75 171 MET A CA 1
ATOM 1301 C C . MET A 1 171 ? 52.764 14.182 -71.997 1.00 97.75 171 MET A C 1
ATOM 1303 O O . MET A 1 171 ? 53.726 14.647 -72.609 1.00 97.75 171 MET A O 1
ATOM 1307 N N . ALA A 1 172 ? 52.594 12.864 -71.870 1.00 97.75 172 ALA A N 1
ATOM 1308 C CA . ALA A 1 172 ? 53.478 11.889 -72.496 1.00 97.75 172 ALA A CA 1
ATOM 1309 C C . ALA A 1 172 ? 53.367 11.913 -74.030 1.00 97.75 172 ALA A C 1
ATOM 1311 O O . ALA A 1 172 ? 54.381 11.750 -74.714 1.00 97.75 172 ALA A O 1
ATOM 1312 N N . ALA A 1 173 ? 52.165 12.120 -74.577 1.00 97.50 173 ALA A N 1
ATOM 1313 C CA . ALA A 1 173 ? 51.944 12.283 -76.011 1.00 97.50 173 ALA A CA 1
ATOM 1314 C C . ALA A 1 173 ? 52.572 13.584 -76.537 1.00 97.50 173 ALA A C 1
ATOM 1316 O O . ALA A 1 173 ? 53.320 13.541 -77.518 1.00 97.50 173 ALA A O 1
ATOM 1317 N N . ASP A 1 174 ? 52.362 14.702 -75.841 1.00 97.69 174 ASP A N 1
ATOM 1318 C CA . ASP A 1 174 ? 52.971 15.994 -76.172 1.00 97.69 174 ASP A CA 1
ATOM 1319 C C . ASP A 1 174 ? 54.503 15.902 -76.166 1.00 97.69 174 ASP A C 1
ATOM 1321 O O . ASP A 1 174 ? 55.169 16.345 -77.104 1.00 97.69 174 ASP A O 1
ATOM 1325 N N . LEU A 1 175 ? 55.085 15.245 -75.156 1.00 97.81 175 LEU A N 1
ATOM 1326 C CA . LEU A 1 175 ? 56.532 15.048 -75.068 1.00 9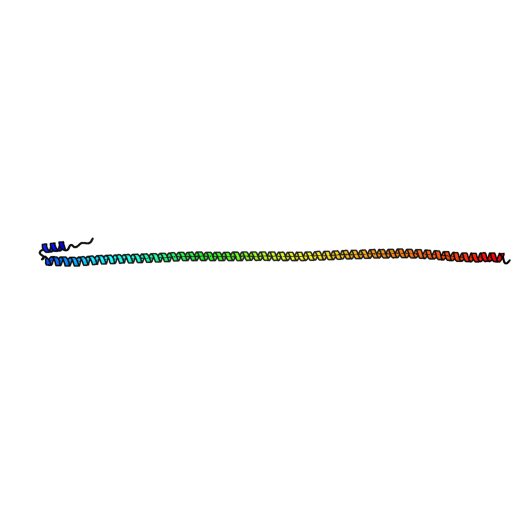7.81 175 LEU A CA 1
ATOM 1327 C C . LEU A 1 175 ? 57.084 14.203 -76.228 1.00 97.81 175 LEU A C 1
ATOM 1329 O O . LEU A 1 175 ? 58.168 14.500 -76.739 1.00 97.81 175 LEU A O 1
ATOM 1333 N N . ARG A 1 176 ? 56.359 13.161 -76.663 1.00 97.19 176 ARG A N 1
ATOM 1334 C CA . ARG A 1 176 ? 56.730 12.372 -77.854 1.00 97.19 176 ARG A CA 1
ATOM 1335 C C . ARG A 1 176 ? 56.697 13.235 -79.111 1.00 97.19 176 ARG A C 1
ATOM 1337 O O . ARG A 1 176 ? 57.684 13.250 -79.837 1.00 97.19 176 ARG A O 1
ATOM 1344 N N . SER A 1 177 ? 55.632 14.011 -79.304 1.00 96.75 177 SER A N 1
ATOM 1345 C CA . SER A 1 177 ? 55.497 14.937 -80.435 1.00 96.75 177 SER A CA 1
ATOM 1346 C C . SER A 1 177 ? 56.663 15.934 -80.506 1.00 96.75 177 SER A C 1
ATOM 1348 O O . SER A 1 177 ? 57.298 16.086 -81.550 1.00 96.75 177 SER A O 1
ATOM 1350 N N . VAL A 1 178 ? 57.036 16.545 -79.374 1.00 97.19 178 VAL A N 1
ATOM 1351 C CA . VAL A 1 178 ? 58.194 17.454 -79.293 1.00 97.19 178 VAL A CA 1
ATOM 1352 C C . VAL A 1 178 ? 59.505 16.733 -79.622 1.00 97.19 178 VAL A C 1
ATOM 1354 O O . VAL A 1 178 ? 60.343 17.269 -80.352 1.00 97.19 178 VAL A O 1
ATOM 1357 N N . LYS A 1 179 ? 59.701 15.514 -79.108 1.00 96.69 179 LYS A N 1
ATOM 1358 C CA . LYS A 1 179 ? 60.897 14.709 -79.390 1.00 96.69 179 LYS A CA 1
ATOM 1359 C C . LYS A 1 179 ? 61.007 14.361 -80.877 1.00 96.69 179 LYS A C 1
ATOM 1361 O O . LYS A 1 179 ? 62.099 14.473 -81.437 1.00 96.69 179 LYS A O 1
ATOM 1366 N N . ASP A 1 180 ? 59.900 13.986 -81.507 1.00 96.75 180 ASP A N 1
ATOM 1367 C CA . ASP A 1 180 ? 59.842 13.647 -82.930 1.00 96.75 180 ASP A CA 1
ATOM 1368 C C . ASP A 1 180 ? 60.098 14.886 -83.798 1.00 96.75 180 ASP A C 1
ATOM 1370 O O . ASP A 1 180 ? 60.918 14.844 -84.719 1.00 96.75 180 ASP A O 1
ATOM 1374 N N . ALA A 1 181 ? 59.505 16.032 -83.445 1.00 96.38 181 ALA A N 1
ATOM 1375 C CA . ALA A 1 181 ? 59.792 17.311 -84.088 1.00 96.38 181 ALA A CA 1
ATOM 1376 C C . ALA A 1 181 ? 61.282 17.676 -83.983 1.00 96.38 181 ALA A C 1
ATOM 1378 O O . ALA A 1 181 ? 61.892 18.073 -84.978 1.00 96.38 181 ALA A O 1
ATOM 1379 N N . LEU A 1 182 ? 61.904 17.505 -82.813 1.00 96.19 182 LEU A N 1
ATOM 1380 C CA . LEU A 1 182 ? 63.334 17.764 -82.630 1.00 96.19 182 LEU A CA 1
ATOM 1381 C C . LEU A 1 182 ? 64.204 16.804 -83.456 1.00 96.19 182 LEU A C 1
ATOM 1383 O O . LEU A 1 182 ? 65.208 17.229 -84.031 1.00 96.19 182 LEU A O 1
ATOM 1387 N N . ALA A 1 183 ? 63.831 15.525 -83.546 1.00 96.25 183 ALA A N 1
ATOM 1388 C CA . ALA A 1 183 ? 64.520 14.558 -84.396 1.00 96.25 183 ALA A CA 1
ATOM 1389 C C . ALA A 1 183 ? 64.462 14.975 -85.874 1.00 96.25 183 ALA A C 1
ATOM 1391 O O . ALA A 1 183 ? 65.497 14.984 -86.541 1.00 96.25 183 ALA A O 1
ATOM 1392 N N . MET A 1 184 ? 63.293 15.405 -86.357 1.00 95.94 184 MET A N 1
ATOM 1393 C CA . MET A 1 184 ? 63.127 15.938 -87.713 1.00 95.94 184 MET A CA 1
ATOM 1394 C C . MET A 1 184 ? 63.993 17.177 -87.956 1.00 95.94 184 MET A C 1
ATOM 1396 O O . MET A 1 184 ? 64.690 17.244 -88.967 1.00 95.94 184 MET A O 1
ATOM 1400 N N . HIS A 1 185 ? 64.030 18.127 -87.016 1.00 95.19 185 HIS A N 1
ATOM 1401 C CA . HIS A 1 185 ? 64.898 19.304 -87.132 1.00 95.19 185 HIS A CA 1
ATOM 1402 C C . HIS A 1 185 ? 66.379 18.918 -87.194 1.00 95.19 185 HIS A C 1
ATOM 1404 O O . HIS A 1 185 ? 67.114 19.454 -88.019 1.00 95.19 185 HIS A O 1
ATOM 1410 N N . ARG A 1 186 ? 66.827 17.958 -86.374 1.00 95.62 186 ARG A N 1
ATOM 1411 C CA . ARG A 1 186 ? 68.206 17.440 -86.428 1.00 95.62 186 ARG A CA 1
ATOM 1412 C C . ARG A 1 186 ? 68.529 16.818 -87.788 1.00 95.62 186 ARG A C 1
ATOM 1414 O O . ARG A 1 186 ? 69.613 17.067 -88.310 1.00 95.62 186 ARG A O 1
ATOM 1421 N N . TRP A 1 187 ? 67.598 16.058 -88.370 1.00 95.56 187 TRP A N 1
ATOM 1422 C CA . TRP A 1 187 ? 67.735 15.504 -89.722 1.00 95.56 187 TRP A CA 1
ATOM 1423 C C . TRP A 1 187 ? 67.846 16.599 -90.791 1.00 95.5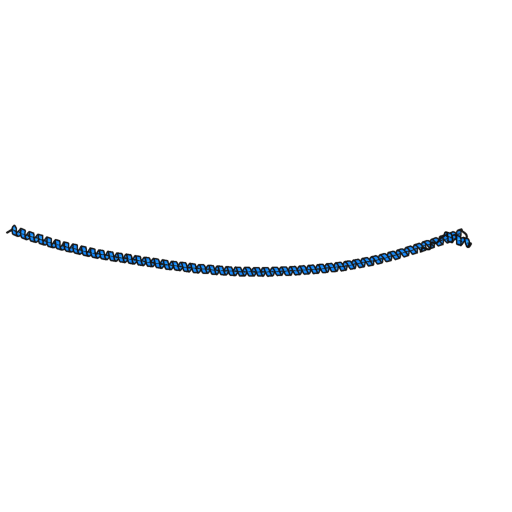6 187 TRP A C 1
ATOM 1425 O O . TRP A 1 187 ? 68.772 16.568 -91.601 1.00 95.56 187 TRP A O 1
ATOM 1435 N N . VAL A 1 188 ? 66.953 17.593 -90.768 1.00 95.38 188 VAL A N 1
ATOM 1436 C CA . VAL A 1 188 ? 66.955 18.714 -91.726 1.00 95.38 188 VAL A CA 1
ATOM 1437 C C . VAL A 1 188 ? 68.227 19.553 -91.603 1.00 95.38 188 VAL A C 1
ATOM 1439 O O . VAL A 1 188 ? 68.830 19.893 -92.617 1.00 95.38 188 VAL A O 1
ATOM 1442 N N . LEU A 1 189 ? 68.681 19.849 -90.381 1.00 95.56 189 LEU A N 1
ATOM 1443 C CA . LEU A 1 189 ? 69.939 20.562 -90.144 1.00 95.56 189 LEU A CA 1
ATOM 1444 C C . LEU A 1 189 ? 71.142 19.781 -90.678 1.00 95.56 189 LEU A C 1
ATOM 1446 O O . LEU A 1 189 ? 72.000 20.367 -91.334 1.00 95.56 189 LEU A O 1
ATOM 1450 N N . GLY A 1 190 ? 71.194 18.464 -90.453 1.00 95.06 190 GLY A N 1
ATOM 1451 C CA . GLY A 1 190 ? 72.232 17.608 -91.030 1.00 95.06 190 GLY A CA 1
ATOM 1452 C C . GLY A 1 190 ? 72.249 17.671 -92.560 1.00 95.06 190 GLY A C 1
ATOM 1453 O O . GLY A 1 190 ? 73.309 17.856 -93.158 1.00 95.06 190 GLY A O 1
ATOM 1454 N N . LEU A 1 191 ? 71.074 17.604 -93.194 1.00 95.31 191 LEU A N 1
ATOM 1455 C CA . LEU A 1 191 ? 70.932 17.726 -94.647 1.00 95.31 191 LEU A CA 1
ATOM 1456 C C . LEU A 1 191 ? 71.370 19.110 -95.153 1.00 95.31 191 LEU A C 1
ATOM 1458 O O . LEU A 1 191 ? 72.105 19.192 -96.136 1.00 95.31 191 LEU A O 1
ATOM 1462 N N . LEU A 1 192 ? 70.992 20.188 -94.457 1.00 94.81 192 LEU A N 1
ATOM 1463 C CA . LEU A 1 192 ? 71.425 21.555 -94.766 1.00 94.81 192 LEU A CA 1
ATOM 1464 C C . LEU A 1 192 ? 72.947 21.712 -94.673 1.00 94.81 192 LEU A C 1
ATOM 1466 O O . LEU A 1 192 ? 73.537 22.338 -95.552 1.00 94.81 192 LEU A O 1
ATOM 1470 N N . ILE A 1 193 ? 73.591 21.143 -93.649 1.00 94.44 193 ILE A N 1
ATOM 1471 C CA . ILE A 1 193 ? 75.055 21.177 -93.499 1.00 94.44 193 ILE A CA 1
ATOM 1472 C C . ILE A 1 193 ? 75.728 20.465 -94.681 1.00 94.44 193 ILE A C 1
ATOM 1474 O O . ILE A 1 193 ? 76.629 21.034 -95.295 1.00 94.44 193 ILE A O 1
ATOM 1478 N N . VAL A 1 194 ? 75.267 19.262 -95.044 1.00 94.12 194 VAL A N 1
ATOM 1479 C CA . VAL A 1 194 ? 75.810 18.499 -96.186 1.00 94.12 194 VAL A CA 1
ATOM 1480 C C . VAL A 1 194 ? 75.609 19.251 -97.504 1.00 94.12 194 VAL A C 1
ATOM 1482 O O . VAL A 1 194 ? 76.546 19.368 -98.292 1.00 94.12 194 VAL A O 1
ATOM 1485 N N . MET A 1 195 ? 74.415 19.805 -97.734 1.00 92.81 195 MET A N 1
ATOM 1486 C CA . MET A 1 195 ? 74.091 20.564 -98.944 1.00 92.81 195 MET A CA 1
ATOM 1487 C C . MET A 1 195 ? 74.968 21.815 -99.088 1.00 92.81 195 MET A C 1
ATOM 1489 O O . MET A 1 195 ? 75.553 22.033 -100.148 1.00 92.81 195 MET A O 1
ATOM 1493 N N . ASN A 1 196 ? 75.113 22.612 -98.023 1.00 91.75 196 ASN A N 1
ATOM 1494 C CA . ASN A 1 196 ? 75.985 23.790 -98.035 1.00 91.75 196 ASN A CA 1
ATOM 1495 C C . ASN A 1 196 ? 77.466 23.406 -98.198 1.00 91.75 196 ASN A C 1
ATOM 1497 O O . ASN A 1 196 ? 78.177 24.057 -98.961 1.00 91.75 196 ASN A O 1
ATOM 1501 N N . GLY A 1 197 ? 77.927 22.329 -97.552 1.00 91.81 197 GLY A N 1
ATOM 1502 C CA . GLY A 1 197 ? 79.289 21.813 -97.719 1.00 91.81 197 GLY A CA 1
ATOM 1503 C C . GLY A 1 197 ? 79.596 21.386 -99.160 1.00 91.81 197 GLY A C 1
ATOM 1504 O O . GLY A 1 197 ? 80.656 21.723 -99.684 1.00 91.81 197 GLY A O 1
ATOM 1505 N N . ALA A 1 198 ? 78.653 20.715 -99.831 1.00 89.19 198 ALA A N 1
ATOM 1506 C CA . ALA A 1 198 ? 78.785 20.325 -101.235 1.00 89.19 198 ALA A CA 1
ATOM 1507 C C . ALA A 1 198 ? 78.853 21.538 -102.183 1.00 89.19 198 ALA A C 1
ATOM 1509 O O . ALA A 1 198 ? 79.665 21.546 -103.111 1.00 89.19 198 ALA A O 1
ATOM 1510 N N . ILE A 1 199 ? 78.042 22.576 -101.936 1.00 90.25 199 ILE A N 1
ATOM 1511 C CA . ILE A 1 199 ? 78.098 23.841 -102.690 1.00 90.25 199 ILE A CA 1
ATOM 1512 C C . ILE A 1 199 ? 79.467 24.510 -102.503 1.00 90.25 199 ILE A C 1
ATOM 1514 O O . ILE A 1 199 ? 80.093 24.885 -103.491 1.00 90.25 199 ILE A O 1
ATOM 1518 N N . LEU A 1 200 ? 79.963 24.617 -101.263 1.00 87.19 200 LEU A N 1
ATOM 1519 C CA . LEU A 1 200 ? 81.265 25.231 -100.973 1.00 87.19 200 LEU A CA 1
ATOM 1520 C C . LEU A 1 200 ? 82.423 24.480 -101.642 1.00 87.19 200 LEU A C 1
ATOM 1522 O O . LEU A 1 200 ? 83.283 25.110 -102.255 1.00 87.19 200 LEU A O 1
ATOM 1526 N N . ALA A 1 201 ? 82.428 23.145 -101.551 1.00 85.69 201 ALA A N 1
ATOM 1527 C CA . ALA A 1 201 ? 83.445 22.303 -102.176 1.00 85.69 201 ALA A CA 1
ATOM 1528 C C . ALA A 1 201 ? 83.491 22.524 -103.694 1.00 85.69 201 ALA A C 1
ATOM 1530 O O . ALA A 1 201 ? 84.566 22.734 -104.243 1.00 85.69 201 ALA A O 1
ATOM 1531 N N . ARG A 1 202 ? 82.325 22.581 -104.351 1.00 86.44 202 ARG A N 1
ATOM 1532 C CA . ARG A 1 202 ? 82.218 22.857 -105.791 1.00 86.44 202 ARG A CA 1
ATOM 1533 C C . ARG A 1 202 ? 82.679 24.269 -106.181 1.00 86.44 202 ARG A C 1
ATOM 1535 O O . ARG A 1 202 ? 83.115 24.463 -107.309 1.00 86.44 202 ARG A O 1
ATOM 1542 N N . VAL A 1 203 ? 82.556 25.256 -105.291 1.00 86.19 203 VAL A N 1
ATOM 1543 C CA . VAL A 1 203 ? 82.983 26.646 -105.545 1.00 86.19 203 VAL A CA 1
ATOM 1544 C C . VAL A 1 203 ? 84.492 26.836 -105.348 1.00 86.19 203 VAL A C 1
ATOM 1546 O O . VAL A 1 203 ? 85.108 27.573 -106.111 1.00 86.19 203 VAL A O 1
ATOM 1549 N N . TYR A 1 204 ? 85.091 26.195 -104.340 1.00 80.50 204 TYR A N 1
ATOM 1550 C CA . TYR A 1 204 ? 86.496 26.410 -103.960 1.00 80.50 204 TYR A CA 1
ATOM 1551 C C . TYR A 1 204 ? 87.480 25.358 -104.496 1.00 80.50 204 TYR A C 1
ATOM 1553 O O . TYR A 1 204 ? 88.678 25.631 -104.537 1.00 80.50 204 TYR A O 1
ATOM 1561 N N . PHE A 1 205 ? 87.000 24.185 -104.916 1.00 73.75 205 PHE A N 1
ATOM 1562 C CA . PHE A 1 205 ? 87.804 23.118 -105.519 1.00 73.75 205 PHE A CA 1
ATOM 1563 C C . PHE A 1 205 ? 87.190 22.726 -106.879 1.00 73.75 205 PHE A C 1
ATOM 1565 O O . PHE A 1 205 ? 86.394 21.784 -106.924 1.00 73.75 205 PHE A O 1
ATOM 1572 N N . PRO A 1 206 ? 87.472 23.494 -107.953 1.00 60.25 206 PRO A N 1
ATOM 1573 C CA . PRO A 1 206 ? 86.935 23.248 -109.293 1.00 60.25 206 PRO A CA 1
ATOM 1574 C C . PRO A 1 206 ? 87.488 21.980 -109.955 1.00 60.25 206 PRO A C 1
ATOM 1576 O O . PRO A 1 206 ? 88.663 21.628 -109.697 1.00 60.25 206 PRO A O 1
#

Radius of gyration: 84.39 Å; Cα contacts (8 Å, |Δi|>4): 22; chains: 1; bounding box: 153×36×230 Å

pLDDT: mean 93.26, std 9.11, range [38.94, 98.75]

Solvent-accessible surface area (backbone atoms only — not comparable to full-atom values): 10906 Å² total; per-residue (Å²): 135,83,82,79,81,58,44,65,66,50,18,52,52,36,37,75,73,71,40,55,65,74,56,16,48,51,51,22,49,52,50,46,51,52,49,52,52,51,51,53,50,48,54,52,50,50,54,49,51,51,52,52,50,52,50,50,54,49,51,53,51,49,51,53,50,52,52,51,50,52,53,51,53,52,52,53,52,50,52,53,49,51,56,50,48,54,51,50,55,51,48,51,53,49,51,52,51,50,52,52,52,50,51,54,49,50,54,50,52,52,51,52,51,54,51,52,50,54,51,49,52,53,50,52,51,52,52,50,54,53,50,51,53,51,53,52,50,51,51,51,53,52,50,52,51,52,53,51,53,50,52,52,51,51,51,52,52,52,51,52,51,52,54,51,49,53,52,50,52,53,53,53,49,53,52,47,52,53,51,52,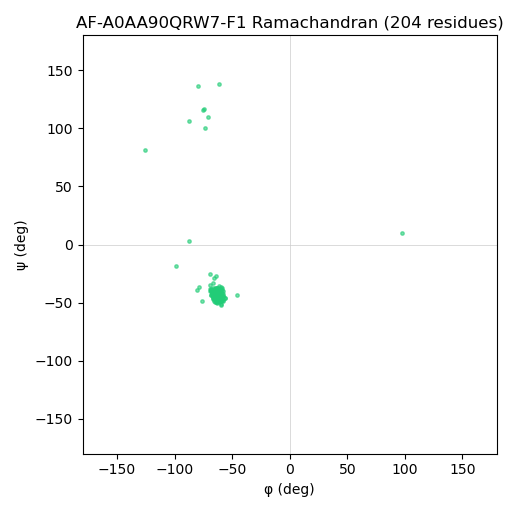51,51,52,51,49,53,52,53,51,53,50,50,53,52,52,52,50,53,54,50,47,57,71,77,58,120

Secondary structure (DSSP, 8-state):
------HHHHHHHHHHTT--HHHHHHHHHHHHHHHHHHHHHHHHHHHHHHHHHHHHHHHHHHHHHHHHHHHHHHHHHHHHHHHHHHHHHHHHHHHHHHHHHHHHHHHHHHHHHHHHHHHHHHHHHHHHHHHHHHHHHHHHHHHHHHHHHHHHHHHHHHHHHHHHHHHHHHHHHHHHHHHHHHHHHHHHHHHHHHHHHHHHHHHH--

Foldseek 3Di:
DQPDQDLVVQLVVCVVVPDPSVVSSVVSVVVNVVSVVVVVVVVVVVVVVVVVVVVVVVVVVVVVVVVVVVVVVVVVVVVVVVVVVVVVVVVVVVVVVVVVVVVVVVVVVVVVVVVVVVVVVVVVVVVVVVVVVVVVVVVVVVVVVVVVVVVVVVVVVVVVVVVVVVVVVVVVVVVVVVVVVVVVVVVVVVVVVVVVVVVVCVVPPD